Protein AF-A0A316KP51-F1 (afdb_monomer)

Secondary structure (DSSP, 8-state):
-----PPPTT--------------PPP---------S----------SS-----SEEPTTT--EEEE--GGGHHHHIIIIIS-HHHHTTSS---SSHHHHHHHHHHHHHHS-TT---TTT--TT-EEEEEEEE-TTSSEEEEEEEEEEE--TTSPSSEEEEEEEE-GGGTTSSHHHHHHHHHHHHHHHTS--SEEEEEE-TTT-HHHHHHHHHHT-EEEEE--HHHHHHHHHHHHHHHHHHHHHHT--TTTHHHHHHHHHHHHHHHHTTSSS-HHHHHHHHHHH---HHHHHHHHHHHHHHHHS-S-EEEEEEHHHHHHHHT-

Mean predicted aligned error: 10.28 Å

Sequence (323 aa):
MKRYVECDPTLQPPSHRCRDAKKVRFEPEGFSILLQFLGNVDRFAYVAYGQPMLNMRMKRSGFFLRPVVVEDADAIAEKVFLDIDVAKTLMHDVSTPEKARECADGWCSFFAIDSTDEDHCDPGLGLWAICQPDGNGEPGSLVGVRGLFHDPALPANSAEGFAAISKSHWGRGLSSESSEILLRYAFEELELSAVFTNIWPLLNPASEAVQRKVGYEYVGRTTVLDSFGAERIEGVIALELRRLSDAKEDTKQNVFKEAGIKLGQLSAEEHLTFDAIRRRVADVLPDPQDRELVFDHMSLGHQNPGWATYRLTREVWETNRRK

pLDDT: mean 82.2, std 24.41, range [22.62, 98.75]

Structure (mmCIF, N/CA/C/O backbone):
data_AF-A0A316KP51-F1
#
_entry.id   AF-A0A316KP51-F1
#
loop_
_atom_site.group_PDB
_atom_site.id
_atom_site.type_symbol
_atom_site.label_atom_id
_atom_site.label_alt_id
_atom_site.label_comp_id
_atom_site.label_asym_id
_atom_site.label_entity_id
_atom_site.label_seq_id
_atom_site.pdbx_PDB_ins_code
_atom_site.Cartn_x
_atom_site.Cartn_y
_atom_site.Cartn_z
_atom_site.occupancy
_atom_site.B_iso_or_equiv
_atom_site.auth_seq_id
_atom_site.auth_comp_id
_atom_site.auth_asym_id
_atom_site.auth_atom_id
_atom_site.pdbx_PDB_model_num
ATOM 1 N N . MET A 1 1 ? 2.761 -40.757 7.576 1.00 31.56 1 MET A N 1
ATOM 2 C CA . MET A 1 1 ? 1.301 -40.941 7.720 1.00 31.56 1 MET A CA 1
ATOM 3 C C . MET A 1 1 ? 0.654 -39.557 7.782 1.00 31.56 1 MET A C 1
ATOM 5 O O . MET A 1 1 ? 0.503 -38.991 8.852 1.00 31.56 1 MET A O 1
ATOM 9 N N . LYS A 1 2 ? 0.390 -38.958 6.618 1.00 25.36 2 LYS A N 1
ATOM 10 C CA . LYS A 1 2 ? -0.394 -37.727 6.449 1.00 25.36 2 LYS A CA 1
ATOM 11 C C . LYS A 1 2 ? -1.484 -38.101 5.448 1.00 25.36 2 LYS A C 1
ATOM 13 O O . LYS A 1 2 ? -1.146 -38.532 4.351 1.00 25.36 2 LYS A O 1
ATOM 18 N N . ARG A 1 3 ? -2.751 -38.076 5.862 1.00 22.62 3 ARG A N 1
ATOM 19 C CA . ARG A 1 3 ? -3.887 -38.313 4.964 1.00 22.62 3 ARG A CA 1
ATOM 20 C C . ARG A 1 3 ? -4.222 -36.980 4.306 1.00 22.62 3 ARG A C 1
ATOM 22 O O . ARG A 1 3 ? -4.670 -36.070 4.992 1.00 22.62 3 ARG A O 1
ATOM 29 N N . TYR A 1 4 ? -3.948 -36.876 3.012 1.00 24.38 4 TYR A N 1
ATOM 30 C CA . TYR A 1 4 ? -4.566 -35.874 2.156 1.00 24.38 4 TYR A CA 1
ATOM 31 C C . TYR A 1 4 ? -6.012 -36.316 1.917 1.00 24.38 4 TYR A C 1
ATOM 33 O O . TYR A 1 4 ? -6.259 -37.494 1.659 1.00 24.38 4 TYR A O 1
ATOM 41 N N . VAL A 1 5 ? -6.959 -35.399 2.084 1.00 27.28 5 VAL A N 1
ATOM 42 C CA . VAL A 1 5 ? -8.340 -35.600 1.644 1.00 27.28 5 VAL A CA 1
ATOM 43 C C . VAL A 1 5 ? -8.339 -35.323 0.142 1.00 27.28 5 VAL A C 1
ATOM 45 O O . VAL A 1 5 ? -8.082 -34.195 -0.270 1.00 27.28 5 VAL A O 1
ATOM 48 N N . GLU A 1 6 ? -8.529 -36.364 -0.666 1.00 25.62 6 GLU A N 1
ATOM 49 C CA . GLU A 1 6 ? -8.770 -36.238 -2.105 1.00 25.62 6 GLU A CA 1
ATOM 50 C C . GLU A 1 6 ? -10.166 -35.635 -2.316 1.00 25.62 6 GLU A C 1
ATOM 52 O O . GLU A 1 6 ? -11.159 -36.177 -1.829 1.00 25.62 6 GLU A O 1
ATOM 57 N N . CYS A 1 7 ? -10.244 -34.500 -3.016 1.00 27.67 7 CYS A N 1
ATOM 58 C CA . CYS A 1 7 ? -11.510 -33.959 -3.505 1.00 27.67 7 CYS A CA 1
ATOM 59 C C . CYS A 1 7 ? -11.954 -34.748 -4.742 1.00 27.67 7 CYS A C 1
ATOM 61 O O . CYS A 1 7 ? -11.211 -34.856 -5.717 1.00 27.67 7 CYS A O 1
ATOM 63 N N . ASP A 1 8 ? -13.174 -35.279 -4.687 1.00 31.75 8 ASP A N 1
ATOM 64 C CA . ASP A 1 8 ? -13.842 -35.981 -5.781 1.00 31.75 8 ASP A CA 1
ATOM 65 C C . ASP A 1 8 ? -14.162 -35.001 -6.934 1.00 31.75 8 ASP A C 1
ATOM 67 O O . ASP A 1 8 ? -14.924 -34.049 -6.730 1.00 31.75 8 ASP A O 1
ATOM 71 N N . PRO A 1 9 ? -13.623 -35.211 -8.151 1.00 30.97 9 PRO A N 1
ATOM 72 C CA . PRO A 1 9 ? -13.844 -34.330 -9.297 1.00 30.97 9 PRO A CA 1
ATOM 73 C C . PRO A 1 9 ? -15.247 -34.449 -9.925 1.00 30.97 9 PRO A C 1
ATOM 75 O O . PRO A 1 9 ? -15.499 -33.837 -10.962 1.00 30.97 9 PRO A O 1
ATOM 78 N N . THR A 1 10 ? -16.172 -35.214 -9.333 1.00 29.64 10 THR A N 1
ATOM 79 C CA . THR A 1 10 ? -17.555 -35.364 -9.824 1.00 29.64 10 THR A CA 1
ATOM 80 C C . THR A 1 10 ? -18.594 -34.507 -9.090 1.00 29.64 10 THR A C 1
ATOM 82 O O . THR A 1 10 ? -19.761 -34.479 -9.492 1.00 29.64 10 THR A O 1
ATOM 85 N N . LEU A 1 11 ? -18.196 -33.739 -8.070 1.00 32.50 11 LEU A N 1
ATOM 86 C CA . LEU A 1 11 ? -19.084 -32.793 -7.388 1.00 32.50 11 LEU A CA 1
ATOM 87 C C . LEU A 1 11 ? -19.191 -31.479 -8.177 1.00 32.50 11 LEU A C 1
ATOM 89 O O . LEU A 1 11 ? -18.313 -30.621 -8.127 1.00 32.50 11 LEU A O 1
ATOM 93 N N . GLN A 1 12 ? -20.298 -31.311 -8.904 1.00 30.81 12 GLN A N 1
ATOM 94 C CA . GLN A 1 12 ? -20.693 -30.007 -9.442 1.00 30.81 12 GLN A CA 1
ATOM 95 C C . GLN A 1 12 ? -20.916 -28.996 -8.300 1.00 30.81 12 GLN A C 1
ATOM 97 O O . GLN A 1 12 ? -21.456 -29.374 -7.255 1.00 30.81 12 GLN A O 1
ATOM 102 N N . PRO A 1 13 ? -20.570 -27.708 -8.490 1.00 31.19 13 PRO A N 1
ATOM 103 C CA . PRO A 1 13 ? -20.869 -26.676 -7.505 1.00 31.19 13 PRO A CA 1
ATOM 104 C C . PRO A 1 13 ? -22.391 -26.546 -7.321 1.00 31.19 13 PRO A C 1
ATOM 106 O O . PRO A 1 13 ? -23.138 -26.658 -8.301 1.00 31.19 13 PRO A O 1
ATOM 109 N N . PRO A 1 14 ? -22.887 -26.297 -6.096 1.00 29.22 14 PRO A N 1
ATOM 110 C CA . PRO A 1 14 ? -24.312 -26.124 -5.872 1.00 29.22 14 PRO A CA 1
ATOM 111 C C . PRO A 1 14 ? -24.794 -24.870 -6.605 1.00 29.22 14 PRO A C 1
ATOM 113 O O . PRO A 1 14 ? -24.418 -23.742 -6.292 1.00 29.22 14 PRO A O 1
ATOM 116 N N . SER A 1 15 ? -25.665 -25.067 -7.593 1.00 33.75 15 SER A N 1
ATOM 117 C CA . SER A 1 15 ? -26.400 -23.987 -8.237 1.00 33.75 15 SER A CA 1
ATOM 118 C C . SER A 1 15 ? -27.466 -23.457 -7.275 1.00 33.75 15 SER A C 1
ATOM 120 O O . SER A 1 15 ? -28.610 -23.920 -7.289 1.00 33.75 15 SER A O 1
ATOM 122 N N . HIS A 1 16 ? -27.133 -22.475 -6.442 1.00 29.69 16 HIS A N 1
ATOM 123 C CA . HIS A 1 16 ? -28.153 -21.729 -5.711 1.00 29.69 16 HIS A CA 1
ATOM 124 C C . HIS A 1 16 ? -28.771 -20.666 -6.622 1.00 29.69 16 HIS A C 1
ATOM 126 O O . HIS A 1 16 ? -28.386 -19.503 -6.645 1.00 29.69 16 HIS A O 1
ATOM 132 N N . ARG A 1 17 ? -29.788 -21.088 -7.384 1.00 29.33 17 ARG A N 1
ATOM 133 C CA . ARG A 1 17 ? -30.847 -20.179 -7.829 1.00 29.33 17 ARG A CA 1
ATOM 134 C C . ARG A 1 17 ? -31.633 -19.762 -6.591 1.00 29.33 17 ARG A C 1
ATOM 136 O O . ARG A 1 17 ? -32.414 -20.558 -6.076 1.00 29.33 17 ARG A O 1
ATOM 143 N N . CYS A 1 18 ? -31.476 -18.521 -6.151 1.00 25.64 18 CYS A N 1
ATOM 144 C CA . CYS A 1 18 ? -32.417 -17.917 -5.218 1.00 25.64 18 CYS A CA 1
ATOM 145 C C . CYS A 1 18 ? -33.683 -17.519 -6.003 1.00 25.64 18 CYS A C 1
ATOM 147 O O . CYS A 1 18 ? -33.790 -16.426 -6.555 1.00 25.64 18 CYS A O 1
ATOM 149 N N . ARG A 1 19 ? -34.625 -18.459 -6.145 1.00 30.28 19 ARG A N 1
ATOM 150 C CA . ARG A 1 19 ? -36.035 -18.164 -6.428 1.00 30.28 19 ARG A CA 1
ATOM 151 C C . ARG A 1 19 ? -36.795 -18.391 -5.129 1.00 30.28 19 ARG A C 1
ATOM 153 O O . ARG A 1 19 ? -36.882 -19.531 -4.697 1.00 30.28 19 ARG A O 1
ATOM 160 N N . ASP A 1 20 ? -37.252 -17.296 -4.524 1.00 28.88 20 ASP A N 1
ATOM 161 C CA . ASP A 1 20 ? -38.560 -17.126 -3.864 1.00 28.88 20 ASP A CA 1
ATOM 162 C C . ASP A 1 20 ? -38.510 -15.959 -2.864 1.00 28.88 20 ASP A C 1
ATOM 164 O O . ASP A 1 20 ? -38.652 -16.121 -1.654 1.00 28.88 20 ASP A O 1
ATOM 168 N N . ALA A 1 21 ? -38.373 -14.733 -3.380 1.00 29.81 21 ALA A N 1
ATOM 169 C CA . ALA A 1 21 ? -38.791 -13.554 -2.630 1.00 29.81 21 ALA A CA 1
ATOM 170 C C . ALA A 1 21 ? -40.328 -13.499 -2.659 1.00 29.81 21 ALA A C 1
ATOM 172 O O . ALA A 1 21 ? -40.942 -13.005 -3.611 1.00 29.81 21 ALA A O 1
ATOM 173 N N . LYS A 1 22 ? -40.975 -14.044 -1.623 1.00 25.44 22 LYS A N 1
ATOM 174 C CA . LYS A 1 22 ? -42.390 -13.764 -1.361 1.00 25.44 22 LYS A CA 1
ATOM 175 C C . LYS A 1 22 ? -42.532 -12.259 -1.134 1.00 25.44 22 LYS A C 1
ATOM 177 O O . LYS A 1 22 ? -42.077 -11.736 -0.123 1.00 25.44 22 LYS A O 1
ATOM 182 N N . LYS A 1 23 ? -43.181 -11.570 -2.076 1.00 26.83 23 LYS A N 1
ATOM 183 C CA . LYS A 1 23 ? -43.669 -10.196 -1.903 1.00 26.83 23 LYS A CA 1
ATOM 184 C C . LYS A 1 23 ? -44.556 -10.136 -0.658 1.00 26.83 23 LYS A C 1
ATOM 186 O O . LYS A 1 23 ? -45.707 -10.567 -0.706 1.00 26.83 23 LYS A O 1
ATOM 191 N N . VAL A 1 24 ? -44.041 -9.578 0.430 1.00 25.89 24 VAL A N 1
ATOM 192 C CA . VAL A 1 24 ? -44.870 -9.105 1.539 1.00 25.89 24 VAL A CA 1
ATOM 193 C C . VAL A 1 24 ? -45.409 -7.739 1.120 1.00 25.89 24 VAL A C 1
ATOM 195 O O . VAL A 1 24 ? -44.677 -6.755 1.073 1.00 25.89 24 VAL A O 1
ATOM 198 N N . ARG A 1 25 ? -46.687 -7.691 0.727 1.00 24.28 25 ARG A N 1
ATOM 199 C CA . ARG A 1 25 ? -47.442 -6.436 0.633 1.00 24.28 25 ARG A CA 1
ATOM 200 C C . ARG A 1 25 ? -47.785 -6.003 2.054 1.00 24.28 25 ARG A C 1
ATOM 202 O O . ARG A 1 25 ? -48.485 -6.733 2.747 1.00 24.28 25 ARG A O 1
ATOM 209 N N . PHE A 1 26 ? -47.314 -4.831 2.458 1.00 25.44 26 PHE A N 1
ATOM 210 C CA . PHE A 1 26 ? -47.867 -4.116 3.603 1.00 25.44 26 PHE A CA 1
ATOM 211 C C . PHE A 1 26 ? -49.049 -3.276 3.110 1.00 25.44 26 PHE A C 1
ATOM 213 O O . PHE A 1 26 ? -48.874 -2.416 2.245 1.00 25.44 26 PHE A O 1
ATOM 220 N N . GLU A 1 27 ? -50.249 -3.554 3.620 1.00 25.98 27 GLU A N 1
ATOM 221 C CA . GLU A 1 27 ? -51.394 -2.647 3.504 1.00 25.98 27 GLU A CA 1
ATOM 222 C C . GLU A 1 27 ? -51.410 -1.688 4.708 1.00 25.98 27 GLU A C 1
ATOM 224 O O . GLU A 1 27 ? -51.076 -2.114 5.818 1.00 25.98 27 GLU A O 1
ATOM 229 N N . PRO A 1 28 ? -51.754 -0.400 4.522 1.00 31.36 28 PRO A N 1
ATOM 230 C CA . PRO A 1 28 ? -51.698 0.590 5.582 1.00 31.36 28 PRO A CA 1
ATOM 231 C C . PRO A 1 28 ? -53.081 0.750 6.216 1.00 31.36 28 PRO A C 1
ATOM 233 O O . PRO A 1 28 ? -53.906 1.505 5.711 1.00 31.36 28 PRO A O 1
ATOM 236 N N . GLU A 1 29 ? -53.333 0.106 7.353 1.00 27.30 29 GLU A N 1
ATOM 237 C CA . GLU A 1 29 ? -54.474 0.479 8.191 1.00 27.30 29 GLU A CA 1
ATOM 238 C C . GLU A 1 29 ? -54.066 0.652 9.653 1.00 27.30 29 GLU A C 1
ATOM 240 O O . GLU A 1 29 ? -53.665 -0.284 10.338 1.00 27.30 29 GLU A O 1
ATOM 245 N N . GLY A 1 30 ? -54.232 1.893 10.117 1.00 31.62 30 GLY A N 1
ATOM 246 C CA . GLY A 1 30 ? -54.496 2.196 11.516 1.00 31.62 30 GLY A CA 1
ATOM 247 C C . GLY A 1 30 ? -53.285 2.530 12.372 1.00 31.62 30 GLY A C 1
ATOM 248 O O . GLY A 1 30 ? -52.921 1.731 13.214 1.00 31.62 30 GLY A O 1
ATOM 249 N N . PHE A 1 31 ? -52.752 3.749 12.251 1.00 25.91 31 PHE A N 1
ATOM 250 C CA . PHE A 1 31 ? -52.386 4.572 13.415 1.00 25.91 31 PHE A CA 1
ATOM 251 C C . PHE A 1 31 ? -52.341 6.049 12.994 1.00 25.91 31 PHE A C 1
ATOM 253 O O . PHE A 1 31 ? -51.316 6.606 12.616 1.00 25.91 31 PHE A O 1
ATOM 260 N N . SER A 1 32 ? -53.515 6.680 13.026 1.00 25.73 32 SER A N 1
ATOM 261 C CA . SER A 1 32 ? -53.638 8.125 13.205 1.00 25.73 32 SER A CA 1
ATOM 26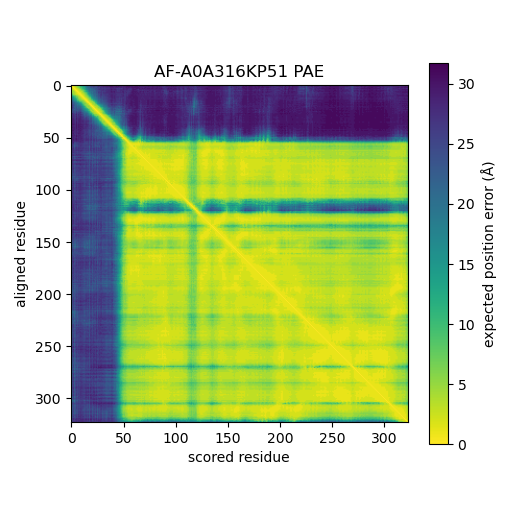2 C C . SER A 1 32 ? -53.598 8.383 14.706 1.00 25.73 32 SER A C 1
ATOM 264 O O . SER A 1 32 ? -54.391 7.776 15.422 1.00 25.73 32 SER A O 1
ATOM 266 N N . ILE A 1 33 ? -52.678 9.234 15.168 1.00 26.59 33 ILE A N 1
ATOM 267 C CA . ILE A 1 33 ? -52.927 10.298 16.154 1.00 26.59 33 ILE A CA 1
ATOM 268 C C . ILE A 1 33 ? -51.637 11.124 16.348 1.00 26.59 33 ILE A C 1
ATOM 270 O O . ILE A 1 33 ? -50.568 10.585 16.616 1.00 26.59 33 ILE A O 1
ATOM 274 N N . LEU A 1 34 ? -51.815 12.451 16.265 1.00 24.44 34 LEU A N 1
ATOM 275 C CA . LEU A 1 34 ? -50.900 13.550 16.617 1.00 24.44 34 LEU A CA 1
ATOM 276 C C . LEU A 1 34 ? -49.802 13.949 15.604 1.00 24.44 34 LEU A C 1
ATOM 278 O O . LEU A 1 34 ? -48.614 13.978 15.898 1.00 24.44 34 LEU A O 1
ATOM 282 N N . LEU A 1 35 ? -50.248 14.437 14.442 1.00 25.91 35 LEU A N 1
ATOM 283 C CA . LEU A 1 35 ? -49.548 15.476 13.678 1.00 25.91 35 LEU A CA 1
ATOM 284 C C . LEU A 1 35 ? -50.367 16.765 13.760 1.00 25.91 35 LEU A C 1
ATOM 286 O O . LEU A 1 35 ? -51.321 16.945 13.011 1.00 25.91 35 LEU A O 1
ATOM 290 N N . GLN A 1 36 ? -50.014 17.628 14.706 1.00 29.23 36 GLN A N 1
ATOM 291 C CA . GLN A 1 36 ? -50.257 19.071 14.681 1.00 29.23 36 GLN A CA 1
ATOM 292 C C . GLN A 1 36 ? -49.593 19.638 15.929 1.00 29.23 36 GLN A C 1
ATOM 294 O O . GLN A 1 36 ? -50.180 19.598 16.998 1.00 29.23 36 GLN A O 1
ATOM 299 N N . PHE A 1 37 ? -48.335 20.057 15.807 1.00 26.34 37 PHE A N 1
ATOM 300 C CA . PHE A 1 37 ? -47.787 21.293 16.368 1.00 26.34 37 PHE A CA 1
ATOM 301 C C . PHE A 1 37 ? -46.272 21.308 16.120 1.00 26.34 37 PHE A C 1
ATOM 303 O O . PHE A 1 37 ? -45.572 20.364 16.464 1.00 26.34 37 PHE A O 1
ATOM 310 N N . LEU A 1 38 ? -45.815 22.441 15.582 1.00 25.86 38 LEU A N 1
ATOM 311 C CA . 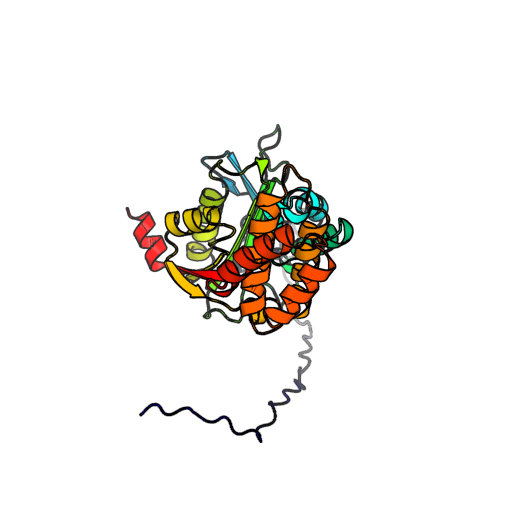LEU A 1 38 ? -44.430 22.881 15.370 1.00 25.86 38 LEU A CA 1
ATOM 312 C C . LEU A 1 38 ? -43.772 22.447 14.049 1.00 25.86 38 LEU A C 1
ATOM 314 O O . LEU A 1 38 ? -43.413 21.298 13.825 1.00 25.86 38 LEU A O 1
ATOM 318 N N . GLY A 1 39 ? -43.620 23.446 13.172 1.00 30.39 39 GLY A N 1
ATOM 319 C CA . GLY A 1 39 ? -42.679 23.429 12.061 1.00 30.39 39 GLY A CA 1
ATOM 320 C C . GLY A 1 39 ? -41.224 23.403 12.541 1.00 30.39 39 GLY A C 1
ATOM 321 O O . GLY A 1 39 ? -40.947 23.646 13.713 1.00 30.39 39 GLY A O 1
ATOM 322 N N . ASN A 1 40 ? -40.333 23.156 11.579 1.00 32.97 40 ASN A N 1
ATOM 323 C CA . ASN A 1 40 ? -38.945 22.680 11.684 1.00 32.97 40 ASN A CA 1
ATOM 324 C C . ASN A 1 40 ? -38.847 21.156 11.708 1.00 32.97 40 ASN A C 1
ATOM 326 O O . ASN A 1 40 ? -38.802 20.531 12.762 1.00 32.97 40 ASN A O 1
ATOM 330 N N . VAL A 1 41 ? -38.760 20.569 10.513 1.00 28.00 41 VAL A N 1
ATOM 331 C CA . VAL A 1 41 ? -38.244 19.208 10.356 1.00 28.00 41 VAL A CA 1
ATOM 332 C C . VAL A 1 41 ? -36.770 19.338 9.993 1.00 28.00 41 VAL A C 1
ATOM 334 O O . VAL A 1 41 ? -36.376 19.294 8.831 1.00 28.00 41 VAL A O 1
ATOM 337 N N . ASP A 1 42 ? -35.973 19.584 11.030 1.00 26.98 42 ASP A N 1
ATOM 338 C CA . ASP A 1 42 ? -34.601 19.104 11.073 1.00 26.98 42 ASP A CA 1
ATOM 339 C C . ASP A 1 42 ? -34.602 17.580 10.881 1.00 26.98 42 ASP A C 1
ATOM 341 O O . ASP A 1 42 ? -35.533 16.894 11.309 1.00 26.98 42 ASP 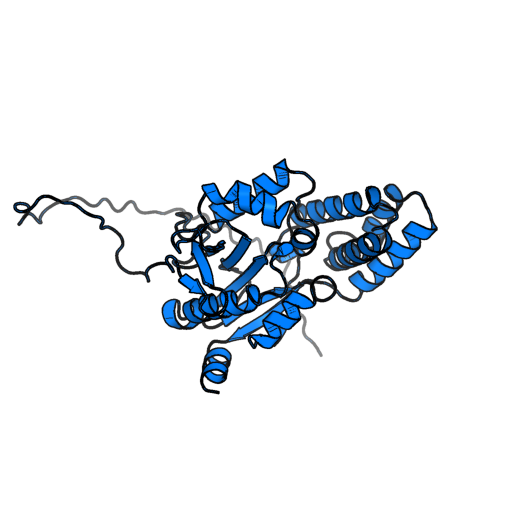A O 1
ATOM 345 N N . ARG A 1 43 ? -33.548 17.099 10.207 1.00 33.66 43 ARG A N 1
ATOM 346 C CA . ARG A 1 43 ? -33.004 15.728 10.193 1.00 33.66 43 ARG A CA 1
ATOM 347 C C . ARG A 1 43 ? -33.764 14.745 11.084 1.00 33.66 43 ARG A C 1
ATOM 349 O O . ARG A 1 43 ? -33.729 14.966 12.274 1.00 33.66 43 ARG A O 1
ATOM 356 N N . PHE A 1 44 ? -34.293 13.632 10.570 1.00 30.23 44 PHE A N 1
ATOM 357 C CA . PHE A 1 44 ? -34.216 12.317 11.238 1.00 30.23 44 PHE A CA 1
ATOM 358 C C . PHE A 1 44 ? -34.842 11.218 10.370 1.00 30.23 44 PHE A C 1
ATOM 360 O O . PHE A 1 44 ? -36.056 11.149 10.212 1.00 30.23 44 PHE A O 1
ATOM 367 N N . ALA A 1 45 ? -33.989 10.317 9.883 1.00 25.41 45 ALA A N 1
ATOM 368 C CA . ALA A 1 45 ? -34.293 8.897 9.728 1.00 25.41 45 ALA A CA 1
ATOM 369 C C . ALA A 1 45 ? -32.963 8.122 9.661 1.00 25.41 45 ALA A C 1
ATOM 371 O O . ALA A 1 45 ? -32.515 7.735 8.594 1.00 25.41 45 ALA A O 1
ATOM 372 N N . TYR A 1 46 ? -32.305 7.948 10.808 1.00 31.12 46 TYR A N 1
ATOM 373 C CA . TYR A 1 46 ? -31.286 6.912 11.007 1.00 31.12 46 TYR A CA 1
ATOM 374 C C . TYR A 1 46 ? -31.514 6.342 12.403 1.00 31.12 46 TYR A C 1
ATOM 376 O O . TYR A 1 46 ? -31.277 7.011 13.408 1.00 31.12 46 TYR A O 1
ATOM 384 N N . VAL A 1 47 ? -32.070 5.136 12.458 1.00 31.11 47 VAL A N 1
ATOM 385 C CA . VAL A 1 47 ? -32.351 4.415 13.698 1.00 31.11 47 VAL A CA 1
ATOM 386 C C . VAL A 1 47 ? -31.403 3.219 13.764 1.00 31.11 47 VAL A C 1
ATOM 388 O O . VAL A 1 47 ? -31.448 2.349 12.905 1.00 31.11 47 VAL A O 1
ATOM 391 N N . ALA A 1 48 ? -30.596 3.206 14.829 1.00 31.14 48 ALA A N 1
ATOM 392 C CA . ALA A 1 48 ? -29.987 2.036 15.468 1.00 31.14 48 ALA A CA 1
ATOM 393 C C . ALA A 1 48 ? -28.801 1.308 14.799 1.00 31.14 48 ALA A C 1
ATOM 395 O O . ALA A 1 48 ? -28.777 0.090 14.825 1.00 31.14 48 ALA A O 1
ATOM 396 N N . TYR A 1 49 ? -27.766 2.022 14.345 1.00 42.03 49 TYR A N 1
ATOM 397 C CA . TYR A 1 49 ? -26.367 1.546 14.374 1.00 42.03 49 TYR A CA 1
ATOM 398 C C . TYR A 1 49 ? -25.462 2.754 14.674 1.00 42.03 49 TYR A C 1
ATOM 400 O O . TYR A 1 49 ? -25.851 3.885 14.372 1.00 42.03 49 TYR A O 1
ATOM 408 N N . GLY A 1 50 ? -24.340 2.546 15.376 1.00 46.84 50 GLY A N 1
ATOM 409 C CA . GLY A 1 50 ? -23.477 3.609 15.910 1.00 46.84 50 GLY A CA 1
ATOM 410 C C . GLY A 1 50 ? -23.213 4.725 14.896 1.00 46.84 50 GLY A C 1
ATOM 411 O O . GLY A 1 50 ? -22.974 4.462 13.722 1.00 46.84 50 GLY A O 1
ATOM 412 N N . GLN A 1 51 ? -23.304 5.983 15.336 1.00 50.44 51 GLN A N 1
ATOM 413 C CA . GLN A 1 51 ? -23.039 7.125 14.458 1.00 50.44 51 GLN A CA 1
ATOM 414 C C . GLN A 1 51 ? -21.641 6.958 13.832 1.00 50.44 51 GLN A C 1
ATOM 416 O O . GLN A 1 51 ? -20.693 6.682 14.575 1.00 50.44 51 GLN A O 1
ATOM 421 N N . PRO A 1 52 ? -21.483 7.113 12.504 1.00 56.22 52 PRO A N 1
ATOM 422 C CA . PRO A 1 52 ? -20.166 7.064 11.882 1.00 56.22 52 PRO A CA 1
ATOM 423 C C . PRO A 1 52 ? -19.234 8.079 12.556 1.00 56.22 52 PRO A C 1
ATOM 425 O O . PRO A 1 52 ? -19.684 9.131 13.017 1.00 56.22 52 PRO A O 1
ATOM 428 N N . MET A 1 53 ? -17.933 7.775 12.635 1.00 62.31 53 MET A N 1
ATOM 429 C CA . MET A 1 53 ? -16.943 8.708 13.186 1.00 62.31 53 MET A CA 1
ATOM 430 C C . MET A 1 53 ? -16.927 10.005 12.365 1.00 62.31 53 MET A C 1
ATOM 432 O O . MET A 1 53 ? -16.267 10.085 11.327 1.00 62.31 53 MET A O 1
ATOM 436 N N . LEU A 1 54 ? -17.645 11.024 12.833 1.00 70.50 54 LEU A N 1
ATOM 437 C CA . LEU A 1 54 ? -17.685 12.342 12.211 1.00 70.50 54 LEU A CA 1
ATOM 438 C C . LEU A 1 54 ? -16.535 13.200 12.756 1.00 70.50 54 LEU A C 1
ATOM 440 O O . LEU A 1 54 ? -16.417 13.396 13.964 1.00 70.50 54 LEU A O 1
ATOM 444 N N . ASN A 1 55 ? -15.701 13.714 11.848 1.00 80.31 55 ASN A N 1
ATOM 445 C CA . ASN A 1 55 ? -14.684 14.752 12.068 1.00 80.31 55 ASN A CA 1
ATOM 446 C C . ASN A 1 55 ? -13.880 14.622 13.377 1.00 80.31 55 ASN A C 1
ATOM 448 O O . ASN A 1 55 ? -13.945 15.465 14.273 1.00 80.31 55 ASN A O 1
ATOM 452 N N . MET A 1 56 ? -13.062 13.578 13.483 1.00 89.38 56 MET A N 1
ATOM 453 C CA . MET A 1 56 ? -12.216 13.349 14.648 1.00 89.38 56 MET A CA 1
ATOM 454 C C . MET A 1 56 ? -10.885 14.081 14.549 1.00 89.38 56 MET A C 1
ATOM 456 O O . MET A 1 56 ? -10.041 13.760 13.714 1.00 89.38 56 MET A O 1
ATOM 460 N N . ARG A 1 57 ? -10.651 15.012 15.475 1.00 93.44 57 ARG A N 1
ATOM 461 C CA . ARG A 1 57 ? -9.358 15.684 15.597 1.00 93.44 57 ARG A CA 1
ATOM 462 C C . ARG A 1 57 ? -8.318 14.780 16.263 1.00 93.44 57 ARG A C 1
ATOM 464 O O . ARG A 1 57 ? -8.483 14.317 17.392 1.00 93.44 57 ARG A O 1
ATOM 471 N N . MET A 1 58 ? -7.211 14.578 15.567 1.00 94.88 58 MET A N 1
ATOM 472 C CA . MET A 1 58 ? -6.003 13.910 16.029 1.00 94.88 58 MET A CA 1
ATOM 473 C C . MET A 1 58 ? -5.301 14.795 17.068 1.00 94.88 58 MET A C 1
ATOM 475 O O . MET A 1 58 ? -4.898 15.920 16.773 1.00 94.88 58 MET A O 1
ATOM 479 N N . LYS A 1 59 ? -5.190 14.314 18.311 1.00 92.75 59 LYS A N 1
ATOM 480 C CA . LYS A 1 59 ? -4.764 15.118 19.473 1.00 92.75 59 LYS A CA 1
ATOM 481 C C . LYS A 1 59 ? -3.333 15.653 19.368 1.00 92.75 59 LYS A C 1
ATOM 483 O O . LYS A 1 59 ? -3.074 16.765 19.813 1.00 92.75 59 LYS A O 1
ATOM 488 N N . ARG A 1 60 ? -2.403 14.858 18.840 1.00 92.56 60 ARG A N 1
ATOM 489 C CA . ARG A 1 60 ? -0.970 15.177 18.757 1.00 92.56 60 ARG A CA 1
ATOM 490 C C . ARG A 1 60 ? -0.655 16.021 17.536 1.00 92.56 60 ARG A C 1
ATOM 492 O O . ARG A 1 60 ? 0.055 17.011 17.653 1.00 92.56 60 ARG A O 1
ATOM 499 N N . SER A 1 61 ? -1.148 15.615 16.371 1.00 93.75 61 SER A N 1
ATOM 500 C CA . SER A 1 61 ? -0.838 16.292 15.109 1.00 93.75 61 SER A CA 1
ATOM 501 C C . SER A 1 61 ? -1.766 17.470 14.804 1.00 93.75 61 SER A C 1
ATOM 503 O O . SER A 1 61 ? -1.390 18.357 14.043 1.00 93.75 61 SER A O 1
ATOM 505 N N . GLY A 1 62 ? -2.974 17.492 15.374 1.00 94.25 62 GLY A N 1
ATOM 506 C CA . GLY A 1 62 ? -4.011 18.477 15.065 1.00 94.25 62 GLY A CA 1
ATOM 507 C C . GLY A 1 62 ? -4.750 18.230 13.745 1.00 94.25 62 GLY A C 1
ATOM 508 O O . GLY A 1 62 ? -5.627 19.026 13.421 1.00 94.25 62 GLY A O 1
ATOM 509 N N . PHE A 1 63 ? -4.411 17.158 13.016 1.00 96.94 63 PHE A N 1
ATOM 510 C CA . PHE A 1 63 ? -5.077 16.715 11.786 1.00 96.94 63 PHE A CA 1
ATOM 511 C C . PHE A 1 63 ? -6.472 16.158 12.083 1.00 96.94 63 PHE A C 1
ATOM 513 O O . PHE A 1 63 ? -6.848 15.978 13.240 1.00 96.94 63 PHE A O 1
ATOM 520 N N . PHE A 1 64 ? -7.241 15.868 11.041 1.00 96.06 64 PHE A N 1
ATOM 521 C CA . PHE A 1 64 ? -8.589 15.328 11.150 1.00 96.06 64 PHE A CA 1
ATOM 522 C C . PHE A 1 64 ? -8.725 13.998 10.430 1.00 96.06 64 PHE A C 1
ATOM 524 O O . PHE A 1 64 ? -8.112 13.791 9.387 1.00 96.06 64 PHE A O 1
ATOM 531 N N . LEU A 1 65 ? -9.578 13.136 10.970 1.00 95.12 65 LEU A N 1
ATOM 532 C CA . LEU A 1 65 ? -10.196 12.030 10.257 1.00 95.12 65 LEU A CA 1
ATOM 533 C C . LEU A 1 65 ? -11.658 12.379 10.009 1.00 95.12 65 LEU A C 1
ATOM 535 O O . LEU A 1 65 ? -12.393 12.651 10.957 1.00 95.12 65 LEU A O 1
ATOM 539 N N . ARG A 1 66 ? -12.086 12.351 8.754 1.00 93.12 66 ARG A N 1
ATOM 540 C CA . ARG A 1 66 ? -13.499 12.474 8.381 1.00 93.12 66 ARG A CA 1
ATOM 541 C C . ARG A 1 66 ? -13.850 11.434 7.328 1.00 93.12 66 ARG A C 1
ATOM 543 O O . ARG A 1 66 ? -12.930 11.016 6.630 1.00 93.12 66 ARG A O 1
ATOM 550 N N . PRO A 1 67 ? -15.117 11.022 7.190 1.00 91.31 67 PRO A N 1
ATOM 551 C CA . PRO A 1 67 ? -15.516 10.179 6.073 1.00 91.31 67 PRO A CA 1
ATOM 552 C C . PRO A 1 67 ? -15.045 10.757 4.736 1.00 91.31 67 PRO A C 1
ATOM 554 O O . PRO A 1 67 ? -15.039 11.983 4.548 1.00 91.31 67 PRO A O 1
ATOM 557 N N . VAL A 1 68 ? -14.598 9.874 3.846 1.00 91.88 68 VAL A N 1
ATOM 558 C CA . VAL A 1 68 ? -14.340 10.234 2.451 1.00 91.88 68 VAL A CA 1
ATOM 559 C C . VAL A 1 68 ? -15.658 10.584 1.769 1.00 91.88 68 VAL A C 1
ATOM 561 O O . VAL A 1 68 ? -16.681 9.960 2.036 1.00 91.88 68 VAL A O 1
ATOM 564 N N . VAL A 1 69 ? -15.612 11.586 0.897 1.00 88.88 69 VAL A N 1
ATOM 565 C CA . VAL A 1 69 ? -16.720 11.989 0.025 1.00 88.88 69 VAL A CA 1
ATOM 566 C C . VAL A 1 69 ? -16.298 11.886 -1.440 1.00 88.88 69 VAL A C 1
ATOM 568 O O . VAL A 1 69 ? -15.107 11.809 -1.748 1.00 88.88 69 VAL A O 1
ATOM 571 N N . VAL A 1 70 ? -17.256 11.893 -2.367 1.00 89.31 70 VAL A N 1
ATOM 572 C CA . VAL A 1 70 ? -16.965 11.786 -3.809 1.00 89.31 70 VAL A CA 1
ATOM 573 C C . VAL A 1 70 ? -16.073 12.923 -4.317 1.00 89.31 70 VAL A C 1
ATOM 575 O O . VAL A 1 70 ? -15.242 12.717 -5.198 1.00 89.31 70 VAL A O 1
ATOM 578 N N . GLU A 1 71 ? -16.155 14.103 -3.702 1.00 91.94 71 GLU A N 1
ATOM 579 C CA . GLU A 1 71 ? -15.320 15.264 -4.019 1.00 91.94 71 GLU A CA 1
ATOM 580 C C . GLU A 1 71 ? -13.845 15.088 -3.616 1.00 91.94 71 GLU A C 1
ATOM 582 O O . GLU A 1 71 ? -12.987 15.834 -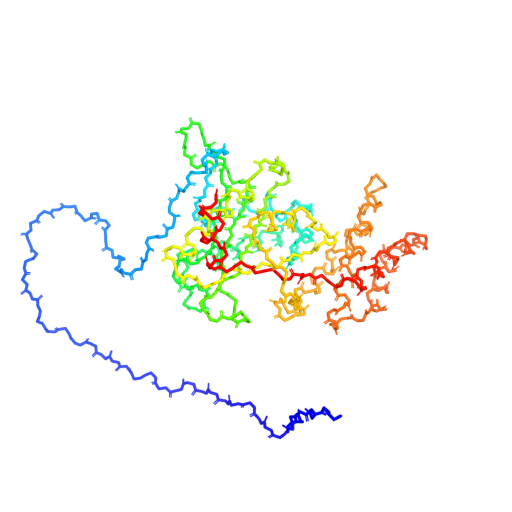4.088 1.00 91.94 71 GLU A O 1
ATOM 587 N N . ASP A 1 72 ? -13.512 14.097 -2.780 1.00 95.50 72 ASP A N 1
ATOM 588 C CA . ASP A 1 72 ? -12.120 13.808 -2.413 1.00 95.50 72 ASP A CA 1
ATOM 589 C C . ASP A 1 72 ? -11.336 13.120 -3.528 1.00 95.50 72 ASP A C 1
ATOM 591 O O . ASP A 1 72 ? -10.110 13.022 -3.439 1.00 95.50 72 ASP A O 1
ATOM 595 N N . ALA A 1 73 ? -12.008 12.622 -4.564 1.00 96.00 73 ALA A N 1
ATOM 596 C CA . ALA A 1 73 ? -11.399 11.710 -5.515 1.00 96.00 73 ALA A CA 1
ATOM 597 C C . ALA A 1 73 ? -10.235 12.352 -6.297 1.00 96.00 73 ALA A C 1
ATOM 599 O O . ALA A 1 73 ? -9.194 11.718 -6.476 1.00 96.00 73 ALA A O 1
ATOM 600 N N . ASP A 1 74 ? -10.330 13.635 -6.661 1.00 97.50 74 ASP A N 1
ATOM 601 C CA . ASP A 1 74 ? -9.210 14.364 -7.278 1.00 97.50 74 ASP A CA 1
ATOM 602 C C . ASP A 1 74 ? -8.008 14.466 -6.324 1.00 97.50 74 ASP A C 1
ATOM 604 O O . ASP A 1 74 ? -6.862 14.237 -6.717 1.00 97.50 74 ASP A O 1
ATOM 608 N N . ALA A 1 75 ? -8.259 14.752 -5.043 1.00 97.56 75 ALA A N 1
ATOM 609 C CA . ALA A 1 75 ? -7.205 14.856 -4.041 1.00 97.56 75 ALA A CA 1
ATOM 610 C C . ALA A 1 75 ? -6.579 13.490 -3.723 1.00 97.56 75 ALA A C 1
ATOM 612 O O . ALA A 1 75 ? -5.367 13.401 -3.539 1.00 97.56 75 ALA A O 1
ATOM 613 N N . ILE A 1 76 ? -7.362 12.410 -3.685 1.00 98.06 76 ILE A N 1
ATOM 614 C CA . ILE A 1 76 ? -6.845 11.044 -3.522 1.00 98.06 76 ILE A CA 1
ATOM 615 C C . ILE A 1 76 ? -5.994 10.661 -4.737 1.00 98.06 76 ILE A C 1
ATOM 617 O O . ILE A 1 76 ? -4.876 10.172 -4.566 1.00 98.06 76 ILE A O 1
ATOM 621 N N . ALA A 1 77 ? -6.467 10.938 -5.955 1.00 97.94 77 ALA A N 1
ATOM 622 C CA . ALA A 1 77 ? -5.695 10.696 -7.168 1.00 97.94 77 ALA A CA 1
ATOM 623 C C . ALA A 1 77 ? -4.345 11.428 -7.115 1.00 97.94 77 ALA A C 1
ATOM 625 O O . ALA A 1 77 ? -3.303 10.801 -7.286 1.00 97.94 77 ALA A O 1
ATOM 626 N N . GLU A 1 78 ? -4.341 12.722 -6.785 1.00 97.44 78 GLU A N 1
ATOM 627 C CA . GLU A 1 78 ? -3.127 13.542 -6.716 1.00 97.44 78 GLU A CA 1
ATOM 628 C C . GLU A 1 78 ? -2.175 13.127 -5.582 1.00 97.44 78 GLU A C 1
ATOM 630 O O . GLU A 1 78 ? -0.969 13.001 -5.789 1.00 97.44 78 GLU A O 1
ATOM 635 N N . LYS A 1 79 ? -2.696 12.946 -4.364 1.00 97.12 79 LYS A N 1
ATOM 636 C CA . LYS A 1 79 ? -1.881 12.782 -3.148 1.00 97.12 79 LYS A CA 1
ATOM 637 C C . LYS A 1 79 ? -1.495 11.338 -2.849 1.00 97.12 79 LYS A C 1
ATOM 639 O O . LYS A 1 79 ? -0.587 11.129 -2.041 1.00 97.12 79 LYS A O 1
ATOM 644 N N . VAL A 1 80 ? -2.193 10.364 -3.434 1.00 97.12 80 VAL A N 1
ATOM 645 C CA . VAL A 1 80 ? -1.981 8.933 -3.181 1.00 97.12 80 VAL A CA 1
ATOM 646 C C . VAL A 1 80 ? -1.584 8.198 -4.454 1.00 97.12 80 VAL A C 1
ATOM 648 O O . VAL A 1 80 ? -0.520 7.589 -4.483 1.00 97.12 80 VAL A O 1
ATOM 651 N N . PHE A 1 81 ? -2.411 8.233 -5.498 1.00 97.12 81 PHE A N 1
ATOM 652 C CA . PHE A 1 81 ? -2.204 7.359 -6.657 1.00 97.12 81 PHE A CA 1
ATOM 653 C C . PHE A 1 81 ? -1.167 7.878 -7.655 1.00 97.12 81 PHE A C 1
ATOM 655 O O . PHE A 1 81 ? -0.447 7.079 -8.247 1.00 97.12 81 PHE A O 1
ATOM 662 N N . LEU A 1 82 ? -1.046 9.196 -7.813 1.00 96.50 82 LEU A N 1
ATOM 663 C CA . LEU A 1 82 ? -0.047 9.823 -8.681 1.00 96.50 82 LEU A CA 1
ATOM 664 C C . LEU A 1 82 ? 1.334 9.963 -8.022 1.00 96.50 82 LEU A C 1
ATOM 666 O O . LEU A 1 82 ? 2.329 10.164 -8.719 1.00 96.50 82 LEU A O 1
ATOM 670 N N . ASP A 1 83 ? 1.424 9.829 -6.697 1.00 95.94 83 ASP A N 1
ATOM 671 C CA . ASP A 1 83 ? 2.704 9.781 -5.989 1.00 95.94 83 ASP A CA 1
ATOM 672 C C . ASP A 1 83 ? 3.235 8.342 -5.984 1.00 95.94 83 ASP A C 1
ATOM 674 O O . ASP A 1 83 ? 2.807 7.499 -5.192 1.00 95.94 83 ASP A O 1
ATOM 678 N N . ILE A 1 84 ? 4.191 8.051 -6.872 1.00 94.62 84 ILE A N 1
ATOM 679 C CA . ILE A 1 84 ? 4.693 6.685 -7.061 1.00 94.62 84 ILE A CA 1
ATOM 680 C C . ILE A 1 84 ? 5.334 6.093 -5.803 1.00 94.62 84 ILE A C 1
ATOM 682 O O . ILE A 1 84 ? 5.318 4.875 -5.621 1.00 94.62 84 ILE A O 1
ATOM 686 N N . ASP A 1 85 ? 5.863 6.926 -4.903 1.00 94.69 85 ASP A N 1
ATOM 687 C CA . ASP A 1 85 ? 6.420 6.439 -3.644 1.00 94.69 85 ASP A CA 1
ATOM 688 C C . ASP A 1 85 ? 5.341 5.899 -2.706 1.00 94.69 85 ASP A C 1
ATOM 690 O O . ASP A 1 85 ? 5.616 4.993 -1.917 1.00 94.69 85 ASP A O 1
ATOM 694 N N . VAL A 1 86 ? 4.113 6.404 -2.826 1.00 96.19 86 VAL A N 1
ATOM 695 C CA . VAL A 1 86 ? 2.938 5.875 -2.134 1.00 96.19 86 VAL A CA 1
ATOM 696 C C . VAL A 1 86 ? 2.379 4.683 -2.915 1.00 96.19 86 VAL A C 1
ATOM 698 O O . VAL A 1 86 ? 2.271 3.577 -2.372 1.00 96.19 86 VAL A O 1
ATOM 701 N N . ALA A 1 87 ? 2.088 4.878 -4.204 1.00 95.56 87 ALA A N 1
ATOM 702 C CA . ALA A 1 87 ? 1.344 3.927 -5.024 1.00 95.56 87 ALA A CA 1
ATOM 703 C C . ALA A 1 87 ? 2.055 2.582 -5.242 1.00 95.56 87 ALA A C 1
ATOM 705 O O . ALA A 1 87 ? 1.385 1.552 -5.290 1.00 95.56 87 ALA A O 1
ATOM 706 N N . LYS A 1 88 ? 3.397 2.540 -5.268 1.00 93.50 88 LYS A N 1
ATOM 707 C CA . LYS A 1 88 ? 4.170 1.282 -5.399 1.00 93.50 88 LYS A CA 1
ATOM 708 C C . LYS A 1 88 ? 3.895 0.258 -4.288 1.00 93.50 88 LYS A C 1
ATOM 710 O O . LYS A 1 88 ? 4.151 -0.939 -4.434 1.00 93.50 88 LYS A O 1
ATOM 715 N N . THR A 1 89 ? 3.386 0.726 -3.148 1.00 93.88 89 THR A N 1
ATOM 716 C CA . THR A 1 89 ? 3.026 -0.127 -2.005 1.00 93.88 89 THR A CA 1
ATOM 717 C C . THR A 1 89 ? 1.572 -0.602 -2.040 1.00 93.88 89 THR A C 1
ATOM 719 O O . THR A 1 89 ? 1.169 -1.388 -1.185 1.00 93.88 89 THR A O 1
ATOM 722 N N . LEU A 1 90 ? 0.804 -0.171 -3.042 1.00 94.88 90 LEU A N 1
ATOM 723 C CA . LEU A 1 90 ? -0.589 -0.538 -3.264 1.00 94.88 90 LEU A CA 1
ATOM 724 C C . LEU A 1 90 ? -0.705 -1.596 -4.378 1.00 94.88 90 LEU A C 1
ATOM 726 O O . LEU A 1 90 ? 0.288 -1.999 -4.990 1.00 94.88 90 LEU A O 1
ATOM 730 N N . MET A 1 91 ? -1.928 -2.074 -4.611 1.00 94.19 91 MET A N 1
ATOM 731 C CA . MET A 1 91 ? -2.273 -3.029 -5.673 1.00 94.19 91 MET A CA 1
ATOM 732 C C . MET A 1 91 ? -3.223 -2.397 -6.693 1.00 94.19 91 MET A C 1
ATOM 734 O O . MET A 1 91 ? -4.263 -2.955 -7.021 1.00 94.19 91 MET A O 1
ATOM 738 N N . HIS A 1 92 ? -2.880 -1.201 -7.169 1.00 93.06 92 HIS A N 1
ATOM 739 C CA . HIS A 1 92 ? -3.666 -0.459 -8.151 1.00 93.06 92 HIS A CA 1
ATOM 740 C C . HIS A 1 92 ? -2.838 -0.200 -9.407 1.00 93.06 92 HIS A C 1
ATOM 742 O O . HIS A 1 92 ? -1.663 0.159 -9.320 1.00 93.06 92 HIS A O 1
ATOM 748 N N . ASP A 1 93 ? -3.461 -0.354 -10.573 1.00 90.44 93 ASP A N 1
ATOM 749 C CA . ASP A 1 93 ? -2.883 0.129 -11.820 1.00 90.44 93 ASP A CA 1
ATOM 750 C C . ASP A 1 93 ? -3.081 1.643 -11.894 1.00 90.44 93 ASP A C 1
ATOM 752 O O . ASP A 1 93 ? -4.165 2.136 -12.181 1.00 90.44 93 ASP A O 1
ATOM 756 N N . VAL A 1 94 ? -2.007 2.372 -11.617 1.00 93.38 94 VAL A N 1
ATOM 757 C CA . VAL A 1 94 ? -1.950 3.839 -11.679 1.00 93.38 94 VAL A CA 1
ATOM 758 C C . VAL A 1 94 ? -1.030 4.306 -12.802 1.00 93.38 94 VAL A C 1
ATOM 760 O O . VAL A 1 94 ? -0.401 5.359 -12.726 1.00 93.38 94 VAL A O 1
ATOM 763 N N . SER A 1 95 ? -0.900 3.488 -13.850 1.00 87.56 95 SER A N 1
ATOM 764 C CA . SER A 1 95 ? 0.033 3.745 -14.949 1.00 87.56 95 SER A CA 1
ATOM 765 C C . SER A 1 95 ? -0.261 5.035 -15.717 1.00 87.56 95 SER A C 1
ATOM 767 O O . SER A 1 95 ? 0.639 5.552 -16.383 1.00 87.56 95 SER A O 1
ATOM 769 N N . THR A 1 96 ? -1.479 5.574 -15.624 1.00 90.69 96 THR A N 1
ATOM 770 C CA . THR A 1 96 ? -1.856 6.874 -16.189 1.00 90.69 96 THR A CA 1
ATOM 771 C C . THR A 1 96 ? -2.656 7.709 -15.185 1.00 90.69 96 THR A C 1
ATOM 773 O O . THR A 1 96 ? -3.259 7.141 -14.268 1.00 90.69 96 THR A O 1
ATOM 776 N N . PRO A 1 97 ? -2.704 9.046 -15.349 1.00 94.06 97 PRO A N 1
ATOM 777 C CA . PRO A 1 97 ? -3.553 9.903 -14.524 1.00 94.06 97 PRO A CA 1
ATOM 778 C C . PRO A 1 97 ? -5.031 9.523 -14.549 1.00 94.06 97 PRO A C 1
ATOM 780 O O . PRO A 1 97 ? -5.687 9.581 -13.514 1.00 94.06 97 PRO A O 1
ATOM 783 N N . GLU A 1 98 ? -5.544 9.078 -15.694 1.00 95.25 98 GLU A N 1
ATOM 784 C CA . GLU A 1 98 ? -6.928 8.626 -15.836 1.00 95.25 98 GLU A CA 1
ATOM 785 C C . GLU A 1 98 ? -7.186 7.390 -14.970 1.00 95.25 98 GLU A C 1
ATOM 787 O O . GLU A 1 98 ? -8.133 7.378 -14.192 1.00 95.25 98 GLU A O 1
ATOM 792 N N . LYS A 1 99 ? -6.290 6.396 -14.997 1.00 93.94 99 LYS A N 1
ATOM 793 C CA . LYS A 1 99 ? -6.428 5.199 -14.154 1.00 93.94 99 LYS A CA 1
ATOM 794 C C . LYS A 1 99 ? -6.255 5.498 -12.667 1.00 93.94 99 LYS A C 1
ATOM 796 O O . LYS A 1 99 ? -6.942 4.920 -11.827 1.00 93.94 99 LYS A O 1
ATOM 801 N N . ALA A 1 100 ? -5.357 6.423 -12.324 1.00 95.56 100 ALA A N 1
ATOM 802 C CA . ALA A 1 100 ? -5.215 6.913 -10.955 1.00 95.56 100 ALA A CA 1
ATOM 803 C C . ALA A 1 100 ? -6.514 7.576 -10.464 1.00 95.56 100 ALA A C 1
ATOM 805 O O . ALA A 1 100 ? -6.936 7.353 -9.327 1.00 95.56 100 ALA A O 1
ATOM 806 N N . ARG A 1 101 ? -7.175 8.343 -11.339 1.00 96.81 101 ARG A N 1
ATOM 807 C CA . ARG A 1 101 ? -8.470 8.967 -11.068 1.00 96.81 101 ARG A CA 1
ATOM 808 C C . ARG A 1 101 ? -9.594 7.938 -10.944 1.00 96.81 101 ARG A C 1
ATOM 810 O O . ARG A 1 101 ? -10.374 8.052 -10.005 1.00 96.81 101 ARG A O 1
ATOM 817 N N . GLU A 1 102 ? -9.639 6.923 -11.804 1.00 94.88 102 GLU A N 1
ATOM 818 C CA . GLU A 1 102 ? -10.593 5.805 -11.717 1.00 94.88 102 GLU A CA 1
ATOM 819 C C . GLU A 1 102 ? -10.431 5.020 -10.405 1.00 94.88 102 GLU A C 1
ATOM 821 O O . GLU A 1 102 ? -11.415 4.697 -9.740 1.00 94.88 102 GLU A O 1
ATOM 826 N N . CYS A 1 103 ? -9.190 4.760 -9.974 1.00 94.50 103 CYS A N 1
ATOM 827 C CA . CYS A 1 103 ? -8.928 4.128 -8.679 1.00 94.50 103 CYS A CA 1
ATOM 828 C C . CYS A 1 103 ? -9.439 4.985 -7.512 1.00 94.50 103 CYS A C 1
ATOM 830 O O . CYS A 1 103 ? -9.980 4.442 -6.547 1.00 94.50 103 CYS A O 1
ATOM 832 N N . ALA A 1 104 ? -9.296 6.312 -7.601 1.00 96.38 104 ALA A N 1
ATOM 833 C CA . ALA A 1 104 ? -9.814 7.237 -6.598 1.00 96.38 104 ALA A CA 1
ATOM 834 C C . ALA A 1 104 ? -11.347 7.285 -6.566 1.00 96.38 104 ALA A C 1
ATOM 836 O O . ALA A 1 104 ? -11.910 7.230 -5.476 1.00 96.38 104 ALA A O 1
ATOM 837 N N . ASP A 1 105 ? -12.018 7.300 -7.725 1.00 94.06 105 ASP A N 1
ATOM 838 C CA . ASP A 1 105 ? -13.483 7.160 -7.797 1.00 94.06 105 ASP A CA 1
ATOM 839 C C . ASP A 1 105 ? -13.940 5.860 -7.145 1.00 94.06 105 ASP A C 1
ATOM 841 O O . ASP A 1 105 ? -14.887 5.856 -6.357 1.00 94.06 105 ASP A O 1
ATOM 845 N N . GLY A 1 106 ? -13.235 4.763 -7.435 1.00 90.69 106 GLY A N 1
ATOM 846 C CA . GLY A 1 106 ? -13.480 3.473 -6.810 1.00 90.69 106 GLY A CA 1
ATOM 847 C C . GLY A 1 106 ? -13.377 3.555 -5.288 1.00 90.69 106 GLY A C 1
ATOM 848 O O . GLY A 1 106 ? -14.279 3.102 -4.595 1.00 90.69 106 GLY A O 1
ATOM 849 N N . TRP A 1 107 ? -12.329 4.179 -4.745 1.00 91.50 107 TRP A N 1
ATOM 850 C CA . TRP A 1 107 ? -12.199 4.344 -3.293 1.00 91.50 107 TRP A CA 1
ATOM 851 C C . TRP A 1 107 ? -13.310 5.198 -2.682 1.00 91.50 107 TRP A C 1
ATOM 853 O O . TRP A 1 107 ? -13.846 4.825 -1.641 1.00 91.50 107 TRP A O 1
ATOM 863 N N . CYS A 1 108 ? -13.679 6.305 -3.326 1.00 89.88 108 CYS A N 1
ATOM 864 C CA . CYS A 1 108 ? -14.759 7.164 -2.850 1.00 89.88 108 CYS A CA 1
ATOM 865 C C . CYS A 1 108 ? -16.144 6.525 -2.976 1.00 89.88 108 CYS A C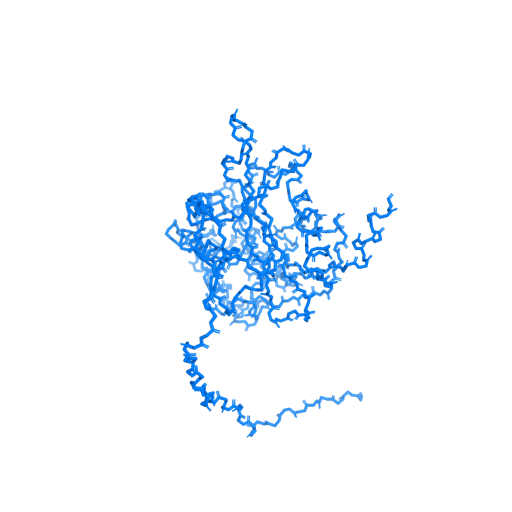 1
ATOM 867 O O . CYS A 1 108 ? -17.040 6.933 -2.253 1.00 89.88 108 CYS A O 1
ATOM 869 N N . SER A 1 109 ? -16.334 5.561 -3.880 1.00 82.44 109 SER A N 1
ATOM 870 C CA . SER A 1 109 ? -17.639 4.928 -4.113 1.00 82.44 109 SER A CA 1
ATOM 871 C C . SER A 1 109 ? -17.793 3.624 -3.328 1.00 82.44 109 SER A C 1
ATOM 873 O O . SER A 1 109 ? -18.778 3.446 -2.622 1.00 82.44 109 SER A O 1
ATOM 875 N N . PHE A 1 110 ? -16.810 2.721 -3.412 1.00 75.75 110 PHE A N 1
ATOM 876 C CA . PHE A 1 110 ? -16.873 1.397 -2.782 1.00 75.75 110 PHE A CA 1
ATOM 877 C C . PHE A 1 110 ? -16.635 1.435 -1.275 1.00 75.75 110 PHE A C 1
ATOM 879 O O . PHE A 1 110 ? -17.198 0.620 -0.555 1.00 75.75 110 PHE A O 1
ATOM 886 N N . PHE A 1 111 ? -15.802 2.362 -0.795 1.00 76.25 111 PHE A N 1
ATOM 887 C CA . PHE A 1 111 ? -15.446 2.457 0.623 1.00 76.25 111 PHE A CA 1
ATOM 888 C C . PHE A 1 111 ? -16.046 3.688 1.307 1.00 76.25 111 PHE A C 1
ATOM 890 O O . PHE A 1 111 ? -15.611 4.057 2.402 1.00 76.25 111 PHE A O 1
ATOM 897 N N . ALA A 1 112 ? -17.029 4.342 0.683 1.00 70.88 112 ALA A N 1
ATOM 898 C CA . ALA A 1 112 ? -17.818 5.360 1.363 1.00 70.88 112 ALA A CA 1
ATOM 899 C C . ALA A 1 112 ? -18.506 4.745 2.586 1.00 70.88 112 ALA A C 1
ATOM 901 O O . ALA A 1 112 ? -19.140 3.697 2.491 1.00 70.88 112 ALA A O 1
ATOM 902 N N . ILE A 1 113 ? -18.398 5.411 3.738 1.00 63.91 113 ILE A N 1
ATOM 903 C CA . ILE A 1 113 ? -19.001 4.923 4.989 1.00 63.91 113 ILE A CA 1
ATOM 904 C C . ILE A 1 113 ? -20.536 4.900 4.934 1.00 63.91 113 ILE A C 1
ATOM 906 O O . ILE A 1 113 ? -21.179 4.210 5.718 1.00 63.91 113 ILE A O 1
ATOM 910 N N . ASP A 1 114 ? -21.116 5.698 4.037 1.00 60.34 114 ASP A N 1
ATOM 911 C CA . ASP A 1 114 ? -22.542 5.786 3.741 1.00 60.34 114 ASP A CA 1
ATOM 912 C C . ASP A 1 114 ? -22.904 5.096 2.418 1.00 60.34 114 ASP A C 1
ATOM 914 O O . ASP A 1 114 ? -23.987 5.332 1.876 1.00 60.34 114 ASP A O 1
ATOM 918 N N . SER A 1 115 ? -22.017 4.234 1.899 1.00 60.78 115 SER A N 1
ATOM 919 C CA . SER A 1 115 ? -22.337 3.402 0.745 1.00 60.78 115 SER A CA 1
ATOM 920 C C . SER A 1 115 ? -23.616 2.614 1.021 1.00 60.78 115 SER A C 1
ATOM 922 O O . SER A 1 115 ? -23.780 1.981 2.063 1.00 60.78 115 SER A O 1
ATOM 924 N N . THR A 1 116 ? -24.541 2.676 0.066 1.00 52.25 116 THR A N 1
ATOM 925 C CA . THR A 1 116 ? -25.808 1.926 0.101 1.00 52.25 116 THR A CA 1
ATOM 926 C C . THR A 1 116 ? -25.672 0.542 -0.533 1.00 52.25 116 THR A C 1
ATOM 928 O O . THR A 1 116 ? -26.667 -0.160 -0.698 1.00 52.25 116 THR A O 1
ATOM 931 N N . ASP A 1 117 ? -24.449 0.158 -0.906 1.00 57.25 117 ASP A N 1
ATOM 932 C CA . ASP A 1 117 ? -24.130 -1.164 -1.427 1.00 57.25 117 ASP A CA 1
ATOM 933 C C . ASP A 1 117 ? -24.153 -2.180 -0.273 1.00 57.25 117 ASP A C 1
ATOM 935 O O . ASP A 1 117 ? -23.183 -2.336 0.474 1.00 57.25 117 ASP A O 1
ATOM 939 N N . GLU A 1 118 ? -25.308 -2.836 -0.111 1.00 51.50 118 GLU A N 1
ATOM 940 C CA . GLU A 1 118 ? -25.557 -3.862 0.912 1.00 51.50 118 GLU A CA 1
ATOM 941 C C . GLU A 1 118 ? -24.565 -5.037 0.826 1.00 51.50 118 GLU A C 1
ATOM 943 O O . GLU A 1 118 ? -24.393 -5.751 1.814 1.00 51.50 118 GLU A O 1
ATOM 948 N N . ASP A 1 119 ? -23.888 -5.220 -0.315 1.00 52.56 119 ASP A N 1
ATOM 949 C CA . ASP A 1 119 ? -22.934 -6.308 -0.523 1.00 52.56 119 ASP A CA 1
ATOM 950 C C . ASP A 1 119 ? -21.514 -5.970 -0.014 1.00 52.56 119 ASP A C 1
ATOM 952 O O . ASP A 1 119 ? -20.690 -6.879 0.103 1.00 52.56 119 ASP A O 1
ATOM 956 N N . HIS A 1 120 ? -21.197 -4.699 0.300 1.00 52.41 120 HIS A N 1
ATOM 957 C CA . HIS A 1 120 ? -19.796 -4.262 0.452 1.00 52.41 120 HIS A CA 1
ATOM 958 C C . HIS A 1 120 ? -19.419 -3.514 1.738 1.00 52.41 120 HIS A C 1
ATOM 960 O O . HIS A 1 120 ? -18.221 -3.381 2.003 1.00 52.41 120 HIS A O 1
ATOM 966 N N . CYS A 1 121 ? -20.359 -3.041 2.562 1.00 54.38 121 CYS A N 1
ATOM 967 C CA . CYS A 1 121 ? -20.005 -2.341 3.804 1.00 54.38 121 CYS A CA 1
ATOM 968 C C . CYS A 1 121 ? -20.895 -2.749 4.982 1.00 54.38 121 CYS A C 1
ATOM 970 O O . CYS A 1 121 ? -22.043 -2.321 5.091 1.00 54.38 121 CYS A O 1
ATOM 972 N N . ASP A 1 122 ? -20.323 -3.517 5.919 1.00 66.50 122 ASP A N 1
ATOM 973 C CA . ASP A 1 122 ? -20.881 -3.619 7.268 1.00 66.50 122 ASP A CA 1
ATOM 974 C C . ASP A 1 122 ? -21.050 -2.190 7.831 1.00 66.50 122 ASP A C 1
ATOM 9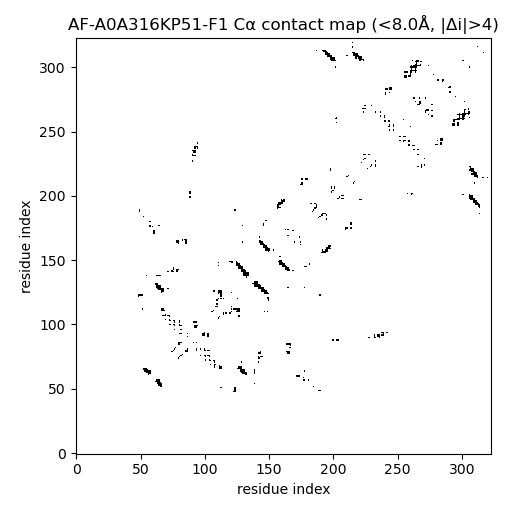76 O O . ASP A 1 122 ? -20.112 -1.385 7.731 1.00 66.50 122 ASP A O 1
ATOM 980 N N . PRO A 1 123 ? -22.209 -1.844 8.424 1.00 68.12 123 PRO A N 1
ATOM 981 C CA . PRO A 1 123 ? -22.455 -0.505 8.947 1.00 68.12 123 PRO A CA 1
ATOM 982 C C . PRO A 1 123 ? -21.317 -0.017 9.856 1.00 68.12 123 PRO A C 1
ATOM 984 O O . PRO A 1 123 ? -21.020 -0.626 10.883 1.00 68.12 123 PRO A O 1
ATOM 987 N N . GLY A 1 124 ? -20.689 1.102 9.482 1.00 78.94 124 GLY A N 1
ATOM 988 C CA . GLY A 1 124 ? -19.590 1.720 10.230 1.00 78.94 124 GLY A CA 1
ATOM 989 C C . GLY A 1 124 ? -18.180 1.379 9.735 1.00 78.94 124 GLY A C 1
ATOM 990 O O . GLY A 1 124 ? -17.227 2.028 10.162 1.00 78.94 124 GLY A O 1
ATOM 991 N N . LEU A 1 125 ? -18.015 0.432 8.809 1.00 86.94 125 LEU A N 1
ATOM 992 C CA . LEU A 1 125 ? -16.763 0.262 8.063 1.00 86.94 125 LEU A CA 1
ATOM 993 C C . LEU A 1 125 ? -16.696 1.245 6.885 1.00 86.94 125 LEU A C 1
ATOM 995 O O . LEU A 1 125 ? -17.715 1.743 6.419 1.00 86.94 125 LEU A O 1
ATOM 999 N N . GLY A 1 126 ? -15.487 1.556 6.420 1.00 89.88 126 GLY A N 1
ATOM 1000 C CA . GLY A 1 126 ? -15.288 2.464 5.296 1.00 89.88 126 GLY A CA 1
ATOM 1001 C C . GLY A 1 126 ? -13.935 3.164 5.296 1.00 89.88 126 GLY A C 1
ATOM 1002 O O . GLY A 1 126 ? -12.955 2.719 5.904 1.00 89.88 126 GLY A O 1
ATOM 1003 N N . LEU A 1 127 ? -13.888 4.284 4.581 1.00 92.19 127 LEU A N 1
ATOM 1004 C CA . LEU A 1 127 ? -12.700 5.089 4.357 1.00 92.19 127 LEU A CA 1
ATOM 1005 C C . LEU A 1 127 ? -12.828 6.473 4.991 1.00 92.19 127 LEU A C 1
ATOM 1007 O O . LEU A 1 127 ? -13.818 7.184 4.816 1.00 92.19 127 LEU A O 1
ATOM 1011 N N . TRP A 1 128 ? -11.767 6.890 5.676 1.00 94.38 128 TRP A N 1
ATOM 1012 C CA . TRP A 1 128 ? -11.628 8.223 6.240 1.00 94.38 128 TRP A CA 1
ATOM 1013 C C . TRP A 1 128 ? -10.491 8.983 5.565 1.00 94.38 128 TRP A C 1
ATOM 1015 O O . TRP A 1 128 ? -9.360 8.496 5.478 1.00 94.38 128 TRP A O 1
ATOM 1025 N N . ALA A 1 129 ? -10.773 10.212 5.146 1.00 96.31 129 ALA A N 1
ATOM 1026 C CA . ALA A 1 129 ? -9.777 11.179 4.728 1.00 96.31 129 ALA A CA 1
ATOM 1027 C C . ALA A 1 129 ? -8.989 11.676 5.944 1.00 96.31 129 ALA A C 1
ATOM 1029 O O . ALA A 1 129 ? -9.565 12.101 6.949 1.00 96.31 129 ALA A O 1
ATOM 1030 N N . ILE A 1 130 ? -7.662 11.679 5.828 1.00 97.81 130 ILE A N 1
ATOM 1031 C CA . ILE A 1 130 ? -6.761 12.371 6.747 1.00 97.81 130 ILE A CA 1
ATOM 1032 C C . ILE A 1 130 ? -6.581 13.788 6.207 1.00 97.81 130 ILE A C 1
ATOM 1034 O O . ILE A 1 130 ? -5.996 13.966 5.139 1.00 97.81 130 ILE A O 1
ATOM 1038 N N . CYS A 1 131 ? -7.061 14.790 6.939 1.00 97.62 131 CYS A N 1
ATOM 1039 C CA . CYS A 1 131 ? -7.060 16.185 6.500 1.00 97.62 131 CYS A CA 1
ATOM 1040 C C . CYS A 1 131 ? -6.190 17.060 7.406 1.00 97.62 131 CYS A C 1
ATOM 1042 O O . CYS A 1 131 ? -6.207 16.917 8.631 1.00 97.62 131 CYS A O 1
ATOM 1044 N N . GLN A 1 132 ? -5.447 17.994 6.818 1.00 96.06 132 GLN A N 1
ATOM 1045 C CA . GLN A 1 132 ? -4.809 19.072 7.573 1.00 96.06 132 GLN A CA 1
ATOM 1046 C C . GLN A 1 132 ? -5.883 20.069 8.052 1.00 96.06 132 GLN A C 1
ATOM 1048 O O . GLN A 1 132 ? -6.843 20.281 7.316 1.00 96.06 132 GLN A O 1
ATOM 1053 N N . PRO A 1 133 ? -5.758 20.700 9.237 1.00 94.69 133 PRO A N 1
ATOM 1054 C CA . PRO A 1 133 ? -6.626 21.815 9.620 1.00 94.69 133 PRO A CA 1
ATOM 1055 C C . PRO A 1 133 ? -6.583 22.962 8.599 1.00 94.69 133 PRO A C 1
ATOM 1057 O O . PRO A 1 133 ? -5.508 23.309 8.096 1.00 94.69 133 PRO A O 1
ATOM 1060 N N . ASP A 1 134 ? -7.735 23.575 8.342 1.00 93.38 134 ASP A N 1
ATOM 1061 C CA . ASP A 1 134 ? -7.848 24.850 7.639 1.00 93.38 134 ASP A CA 1
ATOM 1062 C C . ASP A 1 134 ? -7.568 26.048 8.578 1.00 93.38 134 ASP A C 1
ATOM 1064 O O . ASP A 1 134 ? -7.238 25.891 9.759 1.00 93.38 134 ASP A O 1
ATOM 1068 N N . GLY A 1 135 ? -7.693 27.272 8.054 1.00 87.81 135 GLY A N 1
ATOM 1069 C CA . GLY A 1 135 ? -7.483 28.503 8.828 1.00 87.81 135 GLY A CA 1
ATOM 1070 C C . GLY A 1 135 ? -8.505 28.749 9.947 1.00 87.81 135 GLY A C 1
ATOM 1071 O O . GLY A 1 135 ? -8.255 29.591 10.807 1.00 87.81 135 GLY A O 1
ATOM 1072 N N . ASN A 1 136 ? -9.619 28.014 9.959 1.00 89.38 136 ASN A N 1
ATOM 1073 C CA . ASN A 1 136 ? -10.682 28.104 10.959 1.00 89.38 136 ASN A CA 1
ATOM 1074 C C . ASN A 1 136 ? -10.615 26.964 11.989 1.00 89.38 136 ASN A C 1
ATOM 1076 O O . ASN A 1 136 ? -11.385 26.957 12.947 1.00 89.38 136 ASN A O 1
ATOM 1080 N N . GLY A 1 137 ? -9.676 26.027 11.830 1.00 86.19 137 GLY A N 1
ATOM 1081 C CA . GLY A 1 137 ? -9.549 24.858 12.693 1.00 86.19 137 GLY A CA 1
ATOM 1082 C C . GLY A 1 137 ? -10.503 23.717 12.338 1.00 86.19 137 GLY A C 1
ATOM 1083 O O . GLY A 1 137 ? -10.719 22.860 13.191 1.00 86.19 137 GLY A O 1
ATOM 1084 N N . GLU A 1 138 ? -11.026 23.692 11.114 1.00 89.31 138 GLU A N 1
ATOM 1085 C CA . GLU A 1 138 ? -11.869 22.635 10.545 1.00 89.31 138 GLU A CA 1
ATOM 1086 C C . GLU A 1 138 ? -11.057 21.719 9.604 1.00 89.31 138 GLU A C 1
ATOM 1088 O O . GLU A 1 138 ? -9.918 22.050 9.256 1.00 89.31 138 GLU A O 1
ATOM 1093 N N . PRO A 1 139 ? -11.582 20.551 9.179 1.00 91.88 139 PRO A N 1
ATOM 1094 C CA . PRO A 1 139 ? -10.920 19.718 8.175 1.00 91.88 139 PRO A CA 1
ATOM 1095 C C . PRO A 1 139 ? -10.704 20.480 6.855 1.00 91.88 139 PRO A C 1
ATOM 1097 O O . PRO A 1 139 ? -11.655 20.832 6.164 1.00 91.88 139 PRO A O 1
ATOM 1100 N N . GLY A 1 140 ? -9.440 20.712 6.504 1.00 94.19 140 GLY A N 1
ATOM 1101 C CA . GLY A 1 140 ? -9.004 21.346 5.263 1.00 94.19 140 GLY A CA 1
ATOM 1102 C C . GLY A 1 140 ? -8.555 20.327 4.216 1.00 94.19 140 GLY A C 1
ATOM 1103 O O . GLY A 1 140 ? -9.275 19.385 3.888 1.00 94.19 140 GLY A O 1
ATOM 1104 N N . SER A 1 141 ? -7.354 20.517 3.664 1.00 95.56 141 SER A N 1
ATOM 1105 C CA . SER A 1 141 ? -6.852 19.701 2.555 1.00 95.56 141 SER A CA 1
ATOM 1106 C C . SER A 1 141 ? -6.580 18.247 2.952 1.00 95.56 141 SER A C 1
ATOM 1108 O O . SER A 1 141 ? -5.967 17.967 3.987 1.00 95.56 141 SER A O 1
ATOM 1110 N N . LEU A 1 142 ? -6.984 17.319 2.081 1.00 97.62 142 LEU A N 1
ATOM 1111 C CA . LEU A 1 142 ? -6.669 15.898 2.198 1.00 97.62 142 LEU A CA 1
ATOM 1112 C C . LEU A 1 142 ? -5.165 15.674 2.004 1.00 97.62 142 LEU A C 1
ATOM 1114 O O . LEU A 1 142 ? -4.544 16.197 1.077 1.00 97.62 142 LEU A O 1
ATOM 1118 N N . VAL A 1 143 ? -4.580 14.866 2.884 1.00 97.69 143 VAL A N 1
ATOM 1119 C CA . VAL A 1 143 ? -3.163 14.476 2.839 1.00 97.69 143 VAL A CA 1
ATOM 1120 C C . VAL A 1 143 ? -2.961 12.962 2.807 1.00 97.69 143 VAL A C 1
ATOM 1122 O O . VAL A 1 143 ? -1.821 12.496 2.758 1.00 97.69 143 VAL A O 1
ATOM 1125 N N . GLY A 1 144 ? -4.041 12.190 2.864 1.00 97.62 144 GLY A N 1
ATOM 1126 C CA . GLY A 1 144 ? -4.034 10.736 2.851 1.00 97.62 144 GLY A CA 1
ATOM 1127 C C . GLY A 1 144 ? -5.389 10.170 3.243 1.00 97.62 144 GLY A C 1
ATOM 1128 O O . GLY A 1 144 ? -6.338 10.913 3.479 1.00 97.62 144 GLY A O 1
ATOM 1129 N N . VAL A 1 145 ? -5.453 8.853 3.365 1.00 97.12 145 VAL A N 1
ATOM 1130 C CA . VAL A 1 145 ? -6.634 8.115 3.796 1.00 97.12 145 VAL A CA 1
ATOM 1131 C C . VAL A 1 145 ? -6.266 6.985 4.757 1.00 97.12 145 VAL A C 1
ATOM 1133 O O . VAL A 1 145 ? -5.124 6.507 4.796 1.00 97.12 145 VAL A O 1
ATOM 1136 N N . ARG A 1 146 ? -7.255 6.547 5.532 1.00 95.44 146 ARG A N 1
ATOM 1137 C CA . ARG A 1 146 ? -7.197 5.392 6.427 1.00 95.44 146 ARG A CA 1
ATOM 1138 C C . ARG A 1 146 ? -8.545 4.688 6.385 1.00 95.44 146 ARG A C 1
ATOM 1140 O O . ARG A 1 146 ? -9.554 5.364 6.538 1.00 95.44 146 ARG A O 1
ATOM 1147 N N . GLY A 1 147 ? -8.570 3.371 6.229 1.00 92.81 147 GLY A N 1
ATOM 1148 C CA . GLY A 1 147 ? -9.828 2.628 6.164 1.00 92.81 147 GLY A CA 1
ATOM 1149 C C . GLY A 1 147 ? -9.844 1.356 6.993 1.00 92.81 147 GLY A C 1
ATOM 1150 O O . GLY A 1 147 ? -8.792 0.860 7.413 1.00 92.81 147 GLY A O 1
ATOM 1151 N N . LEU A 1 148 ? -11.063 0.868 7.206 1.00 92.31 148 LEU A N 1
ATOM 1152 C CA . LEU A 1 148 ? -11.403 -0.461 7.702 1.00 92.31 148 LEU A CA 1
ATOM 1153 C C . LEU A 1 148 ? -12.433 -1.051 6.741 1.00 92.31 148 LEU A C 1
ATOM 1155 O O . LEU A 1 148 ? -13.405 -0.370 6.432 1.00 92.31 148 LEU A O 1
ATOM 1159 N N . PHE A 1 149 ? -12.243 -2.281 6.285 1.00 88.50 149 PHE A N 1
ATOM 1160 C CA . PHE A 1 149 ? -13.171 -2.935 5.366 1.00 88.50 149 PHE A CA 1
ATOM 1161 C C . PHE A 1 149 ? -13.371 -4.403 5.724 1.00 88.50 149 PHE A C 1
ATOM 1163 O O . PHE A 1 149 ? -12.521 -5.030 6.362 1.00 88.50 149 PHE A O 1
ATOM 1170 N N . HIS A 1 150 ? -14.525 -4.930 5.329 1.00 86.50 150 HIS A N 1
ATOM 1171 C CA . HIS A 1 150 ? -14.812 -6.348 5.433 1.00 86.50 150 HIS A CA 1
ATOM 1172 C C . HIS A 1 150 ? -14.005 -7.099 4.369 1.00 86.50 150 HIS A C 1
ATOM 1174 O O . HIS A 1 150 ? -14.049 -6.744 3.193 1.00 86.50 150 HIS A O 1
ATOM 1180 N N . ASP A 1 151 ? -13.286 -8.140 4.778 1.00 85.50 151 ASP A N 1
ATOM 1181 C CA . ASP A 1 151 ? -12.688 -9.109 3.862 1.00 85.50 151 ASP A CA 1
ATOM 1182 C C . ASP A 1 151 ? -13.322 -10.477 4.160 1.00 85.50 151 ASP A C 1
ATOM 1184 O O . ASP A 1 151 ? -13.101 -11.016 5.251 1.00 85.50 151 ASP A O 1
ATOM 1188 N N . PRO A 1 152 ? -14.098 -11.053 3.221 1.00 82.69 152 PRO A N 1
ATOM 1189 C CA . PRO A 1 152 ? -14.741 -12.353 3.404 1.00 82.69 152 PRO A CA 1
ATOM 1190 C C . PRO A 1 152 ? -13.767 -13.507 3.689 1.00 82.69 152 PRO A C 1
ATOM 1192 O O . PRO A 1 152 ? -14.189 -14.558 4.174 1.00 82.69 152 PRO A O 1
ATOM 1195 N N . ALA A 1 153 ? -12.477 -13.347 3.375 1.00 84.75 153 ALA A N 1
ATOM 1196 C CA . ALA A 1 153 ? -11.441 -14.330 3.677 1.00 84.75 153 ALA A CA 1
ATOM 1197 C C . ALA A 1 153 ? -10.968 -14.281 5.143 1.00 84.75 153 ALA A C 1
ATOM 1199 O O . ALA A 1 153 ? -10.283 -15.203 5.603 1.00 84.75 153 ALA A O 1
ATOM 1200 N N . LEU A 1 154 ? -11.317 -13.231 5.892 1.00 88.62 154 LEU A N 1
ATOM 1201 C CA . LEU A 1 154 ? -10.965 -13.090 7.300 1.00 88.62 154 LEU A CA 1
ATOM 1202 C C . LEU A 1 154 ? -11.995 -13.764 8.223 1.00 88.62 154 LEU A C 1
ATOM 1204 O O . LEU A 1 154 ? -13.142 -14.000 7.843 1.00 88.62 154 LEU A O 1
ATOM 1208 N N . PRO A 1 155 ? -11.613 -14.090 9.475 1.00 91.25 155 PRO A N 1
ATOM 1209 C CA . PRO A 1 155 ? -12.562 -14.589 10.462 1.00 91.25 155 PRO A CA 1
ATOM 1210 C C . PRO A 1 155 ? -13.754 -13.644 10.650 1.00 91.25 155 PRO A C 1
ATOM 1212 O O . PRO A 1 155 ? -13.601 -12.423 10.620 1.00 91.25 155 PRO A O 1
ATOM 1215 N N . ALA A 1 156 ? -14.930 -14.205 10.934 1.00 88.44 156 ALA A N 1
ATOM 1216 C CA . ALA A 1 156 ? -16.111 -13.412 11.263 1.00 88.44 156 ALA A CA 1
ATOM 1217 C C . ALA A 1 156 ? -15.830 -12.418 12.406 1.00 88.44 156 ALA A C 1
ATOM 1219 O O . ALA A 1 156 ? -15.042 -12.706 13.313 1.00 88.44 156 ALA A O 1
ATOM 1220 N N . ASN A 1 157 ? -16.516 -11.273 12.381 1.00 90.75 157 ASN A N 1
ATOM 1221 C CA . ASN A 1 157 ? -16.317 -10.178 13.334 1.00 90.75 157 ASN A CA 1
ATOM 1222 C C . ASN A 1 157 ? -14.868 -9.636 13.339 1.00 90.75 157 ASN A C 1
ATOM 1224 O O . ASN A 1 157 ? -14.266 -9.403 14.393 1.00 90.75 157 ASN A O 1
ATOM 1228 N N . SER A 1 158 ? -14.282 -9.473 12.153 1.00 94.56 158 SER A N 1
ATOM 1229 C CA . SER A 1 158 ? -12.994 -8.810 11.962 1.00 94.56 158 SER A CA 1
ATOM 1230 C C . SER A 1 158 ? -13.013 -7.930 10.715 1.00 94.56 158 SER A C 1
ATOM 1232 O O . SER A 1 158 ? -13.918 -8.037 9.893 1.00 94.56 158 SER A O 1
ATOM 1234 N N . ALA A 1 159 ? -12.031 -7.039 10.601 1.00 94.50 159 ALA A N 1
ATOM 1235 C CA . ALA A 1 159 ? -11.876 -6.156 9.450 1.00 94.50 159 ALA A CA 1
ATOM 1236 C C . ALA A 1 159 ? -10.407 -6.075 9.030 1.00 94.50 159 ALA A C 1
ATOM 1238 O O . ALA A 1 159 ? -9.505 -6.255 9.853 1.00 94.50 159 ALA A O 1
ATOM 1239 N N . GLU A 1 160 ? -10.157 -5.744 7.770 1.00 94.19 160 GLU A N 1
ATOM 1240 C CA . GLU A 1 160 ? -8.838 -5.343 7.300 1.00 94.19 160 GLU A CA 1
ATOM 1241 C C . GLU A 1 160 ? -8.685 -3.822 7.391 1.00 94.19 160 GLU A C 1
ATOM 1243 O O . GLU A 1 160 ? -9.558 -3.053 7.000 1.00 94.19 160 GLU A O 1
ATOM 1248 N N . GLY A 1 161 ? -7.555 -3.377 7.933 1.00 94.50 161 GLY A N 1
ATOM 1249 C CA . GLY A 1 161 ? -7.175 -1.983 8.043 1.00 94.50 161 GLY A CA 1
ATOM 1250 C C . GLY A 1 161 ? -6.086 -1.604 7.048 1.00 94.50 161 GLY A C 1
ATOM 1251 O O . GLY A 1 161 ? -5.062 -2.285 6.925 1.00 94.50 161 GLY A O 1
ATOM 1252 N N . PHE A 1 162 ? -6.247 -0.436 6.428 1.00 93.00 162 PHE A N 1
ATOM 1253 C CA . PHE A 1 162 ? -5.259 0.121 5.505 1.00 93.00 162 PHE A CA 1
ATOM 1254 C C . PHE A 1 162 ? -5.000 1.608 5.736 1.00 93.00 162 PHE A C 1
ATOM 1256 O O . PHE A 1 162 ? -5.805 2.317 6.341 1.00 93.00 162 PHE A O 1
ATOM 1263 N N . ALA A 1 163 ? -3.859 2.085 5.235 1.00 95.25 163 ALA A N 1
ATOM 1264 C CA . ALA A 1 163 ? -3.505 3.499 5.203 1.00 95.25 163 ALA A CA 1
ATOM 1265 C C . ALA A 1 163 ? -2.718 3.835 3.939 1.00 95.25 163 ALA A C 1
ATOM 1267 O O . ALA A 1 163 ? -1.805 3.097 3.570 1.00 95.25 163 ALA A O 1
ATOM 1268 N N . ALA A 1 164 ? -2.992 4.999 3.360 1.00 97.00 164 ALA A N 1
ATOM 1269 C CA . ALA A 1 164 ? -2.169 5.587 2.314 1.00 97.00 164 ALA A CA 1
ATOM 1270 C C . ALA A 1 164 ? -2.023 7.085 2.588 1.00 97.00 164 ALA A C 1
ATOM 1272 O O . ALA A 1 164 ? -3.003 7.821 2.602 1.00 97.00 164 ALA A O 1
ATOM 1273 N N . ILE A 1 165 ? -0.805 7.542 2.873 1.00 97.62 165 ILE A N 1
ATOM 1274 C CA . ILE A 1 165 ? -0.527 8.930 3.264 1.00 97.62 165 ILE A CA 1
ATOM 1275 C C . ILE A 1 165 ? 0.444 9.512 2.251 1.00 97.62 165 ILE A C 1
ATOM 1277 O O . ILE A 1 165 ? 1.419 8.847 1.909 1.00 97.62 165 ILE A O 1
ATOM 1281 N N . SER A 1 166 ? 0.205 10.745 1.813 1.00 97.44 166 SER A N 1
ATOM 1282 C CA . SER A 1 166 ? 1.109 11.462 0.913 1.00 97.44 166 SER A CA 1
ATOM 1283 C C . SER A 1 166 ? 2.534 11.515 1.462 1.00 97.44 166 SER A C 1
ATOM 1285 O O . SER A 1 166 ? 2.756 11.728 2.663 1.00 97.44 166 SER A O 1
ATOM 1287 N N . LYS A 1 167 ? 3.520 11.370 0.571 1.00 96.81 167 LYS A N 1
ATOM 1288 C CA . LYS A 1 167 ? 4.939 11.308 0.943 1.00 96.81 167 LYS A CA 1
ATOM 1289 C C . LYS A 1 167 ? 5.400 12.522 1.751 1.00 96.81 167 LYS A C 1
ATOM 1291 O O . LYS A 1 167 ? 6.157 12.384 2.710 1.00 96.81 167 LYS A O 1
ATOM 1296 N N . SER A 1 168 ? 4.905 13.716 1.419 1.00 96.69 168 SER A N 1
ATOM 1297 C CA . SER A 1 168 ? 5.246 14.976 2.102 1.00 96.69 168 SER A CA 1
ATOM 1298 C C . SER A 1 168 ? 4.827 15.027 3.582 1.00 96.69 168 SER A C 1
ATOM 1300 O O . SER A 1 168 ? 5.300 15.890 4.333 1.00 96.69 168 SER A O 1
ATOM 1302 N N . HIS A 1 169 ? 3.985 14.087 4.022 1.00 96.62 169 HIS A N 1
ATOM 1303 C CA . HIS A 1 169 ? 3.480 13.973 5.389 1.00 96.62 169 HIS A CA 1
ATOM 1304 C C . HIS A 1 169 ? 4.005 12.744 6.147 1.00 96.62 169 HIS A C 1
ATOM 1306 O O . HIS A 1 169 ? 3.626 12.516 7.302 1.00 96.62 169 HIS A O 1
ATOM 1312 N N . TRP A 1 170 ? 4.911 11.965 5.550 1.00 96.19 170 TRP A N 1
ATOM 1313 C CA . TRP A 1 170 ? 5.582 10.865 6.241 1.00 96.19 170 TRP A CA 1
ATOM 1314 C C . TRP A 1 170 ? 6.464 11.361 7.394 1.00 96.19 170 TRP A C 1
ATOM 1316 O O . TRP A 1 170 ? 6.874 12.519 7.451 1.00 96.19 170 TRP A O 1
ATOM 1326 N N . GLY A 1 171 ? 6.720 10.487 8.371 1.00 93.94 171 GLY A N 1
ATOM 1327 C CA . GLY A 1 171 ? 7.534 10.814 9.551 1.00 93.94 171 GLY A CA 1
ATOM 1328 C C . GLY A 1 171 ? 6.851 11.712 10.593 1.00 93.94 171 GLY A C 1
ATOM 1329 O O . GLY A 1 171 ? 7.406 11.918 11.666 1.00 93.94 171 GLY A O 1
ATOM 1330 N N . ARG A 1 172 ? 5.624 12.192 10.340 1.00 94.69 172 ARG A N 1
ATOM 1331 C CA . ARG A 1 172 ? 4.870 13.075 11.256 1.00 94.69 172 ARG A CA 1
ATOM 1332 C C . ARG A 1 172 ? 3.970 12.340 12.258 1.00 94.69 172 ARG A C 1
ATOM 1334 O O . ARG A 1 172 ? 3.166 12.959 12.942 1.00 94.69 172 ARG A O 1
ATOM 1341 N N . GLY A 1 173 ? 4.050 11.009 12.318 1.00 93.88 173 GLY A N 1
ATOM 1342 C CA . GLY A 1 173 ? 3.239 10.184 13.225 1.00 93.88 173 GLY A CA 1
ATOM 1343 C C . GLY A 1 173 ? 1.770 9.991 12.819 1.00 93.88 173 GLY A C 1
ATOM 1344 O O . GLY A 1 173 ? 1.039 9.321 13.547 1.00 93.88 173 GLY A O 1
ATOM 1345 N N . LEU A 1 174 ? 1.347 10.506 11.656 1.00 95.44 174 LEU A N 1
ATOM 1346 C CA . LEU A 1 174 ? -0.053 10.464 11.208 1.00 95.44 174 LEU A CA 1
ATOM 1347 C C . LEU A 1 174 ? -0.611 9.040 11.095 1.00 95.44 174 LEU A C 1
ATOM 1349 O O . LEU A 1 174 ? -1.725 8.787 11.544 1.00 95.44 174 LEU A O 1
ATOM 1353 N N . SER A 1 175 ? 0.162 8.090 10.552 1.00 94.94 175 SER A N 1
ATOM 1354 C CA . SER A 1 175 ? -0.282 6.691 10.441 1.00 94.94 175 SER A CA 1
ATOM 1355 C C . SER A 1 175 ? -0.540 6.062 11.815 1.00 94.94 175 SER A C 1
ATOM 1357 O O . SER A 1 175 ? -1.594 5.474 12.035 1.00 94.94 175 SER A O 1
ATOM 1359 N N . SER A 1 176 ? 0.371 6.236 12.780 1.00 94.06 176 SER A N 1
ATOM 1360 C CA . SER A 1 176 ? 0.198 5.694 14.135 1.00 94.06 176 SER A CA 1
ATOM 1361 C C . SER A 1 176 ? -0.985 6.325 14.865 1.00 94.06 176 SER A C 1
ATOM 1363 O O . SER A 1 176 ? -1.757 5.623 15.506 1.00 94.06 176 SER A O 1
ATOM 1365 N N . GLU A 1 177 ? -1.138 7.645 14.773 1.00 95.06 177 GLU A N 1
ATOM 1366 C CA . GLU A 1 177 ? -2.222 8.344 15.456 1.00 95.06 177 GLU A CA 1
ATOM 1367 C C . GLU A 1 177 ? -3.597 8.055 14.837 1.00 95.06 177 GLU A C 1
ATOM 1369 O O . GLU A 1 177 ? -4.553 7.825 15.574 1.00 95.06 177 GLU A O 1
ATOM 1374 N N . SER A 1 178 ? -3.699 7.994 13.507 1.00 95.19 178 SER A N 1
ATOM 1375 C CA . SER A 1 178 ? -4.947 7.589 12.845 1.00 95.19 178 SER A CA 1
ATOM 1376 C C . SER A 1 178 ? -5.286 6.122 13.125 1.00 95.19 178 SER A C 1
ATOM 1378 O O . SER A 1 178 ? -6.451 5.814 13.366 1.00 95.19 178 SER A O 1
ATOM 1380 N N . SER A 1 179 ? -4.282 5.233 13.194 1.00 94.31 179 SER A N 1
ATOM 1381 C CA . SER A 1 179 ? -4.473 3.833 13.618 1.00 94.31 179 SER A CA 1
ATOM 1382 C C . SER A 1 179 ? -5.102 3.752 15.002 1.00 94.31 179 SER A C 1
ATOM 1384 O O . SER A 1 179 ? -6.056 3.017 15.195 1.00 94.31 179 SER A O 1
ATOM 1386 N N . GLU A 1 180 ? -4.585 4.514 15.965 1.00 93.25 180 GLU A N 1
ATOM 1387 C CA . GLU A 1 180 ? -5.067 4.498 17.348 1.00 93.25 180 GLU A CA 1
ATOM 1388 C C . GLU A 1 180 ? -6.541 4.919 17.453 1.00 93.25 180 GLU A C 1
ATOM 1390 O O . GLU A 1 180 ? -7.302 4.351 18.236 1.00 93.25 180 GLU A O 1
ATOM 1395 N N . ILE A 1 181 ? -6.955 5.904 16.650 1.00 93.62 181 ILE A N 1
ATOM 1396 C CA . ILE A 1 181 ? -8.347 6.360 16.591 1.00 93.62 181 ILE A CA 1
ATOM 1397 C C . ILE A 1 181 ? -9.248 5.287 15.975 1.00 93.62 181 ILE A C 1
ATOM 1399 O O . ILE A 1 181 ? -10.247 4.928 16.595 1.00 93.62 181 ILE A O 1
ATOM 1403 N N . LEU A 1 182 ? -8.885 4.753 14.803 1.00 92.94 182 LEU A N 1
ATOM 1404 C CA . LEU A 1 182 ? -9.702 3.742 14.125 1.00 92.94 182 LEU A CA 1
ATOM 1405 C C . LEU A 1 182 ? -9.766 2.430 14.908 1.00 92.94 182 LEU A C 1
ATOM 1407 O O . LEU A 1 182 ? -10.814 1.806 14.941 1.00 92.94 182 LEU A O 1
ATOM 1411 N N . LEU A 1 183 ? -8.684 2.019 15.571 1.00 95.06 183 LEU A N 1
ATOM 1412 C CA . LEU A 1 183 ? -8.677 0.808 16.395 1.00 95.06 183 LEU A CA 1
ATOM 1413 C C . LEU A 1 183 ? -9.534 0.952 17.642 1.00 95.06 183 LEU A C 1
ATOM 1415 O O . LEU A 1 183 ? -10.221 0.009 18.023 1.00 95.06 183 LEU A O 1
ATOM 1419 N N . ARG A 1 184 ? -9.533 2.138 18.261 1.00 93.75 184 ARG A N 1
ATOM 1420 C CA . ARG A 1 184 ? -10.468 2.430 19.345 1.00 93.75 184 ARG A CA 1
ATOM 1421 C C . ARG A 1 184 ? -11.903 2.233 18.867 1.00 93.75 184 ARG A C 1
ATOM 1423 O O . ARG A 1 184 ? -12.64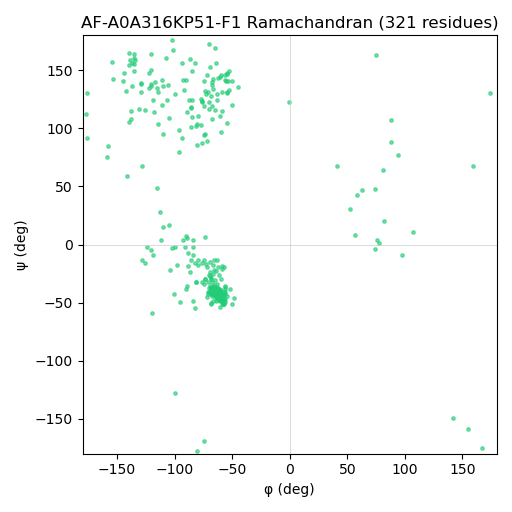1 1.502 19.504 1.00 93.75 184 ARG A O 1
ATOM 1430 N N . TYR A 1 185 ? -12.259 2.836 17.739 1.00 92.69 185 TYR A N 1
ATOM 1431 C CA . TYR A 1 185 ? -13.590 2.699 17.155 1.00 92.69 185 TYR A CA 1
ATOM 1432 C C . TYR A 1 185 ? -13.937 1.245 16.803 1.00 92.69 185 TYR A C 1
ATOM 1434 O O . TYR A 1 185 ? -14.968 0.739 17.232 1.00 92.69 185 TYR A O 1
ATOM 1442 N N . ALA A 1 186 ? -13.035 0.540 16.118 1.00 93.56 186 ALA A N 1
ATOM 1443 C CA . ALA A 1 186 ? -13.195 -0.864 15.754 1.00 93.56 186 ALA A CA 1
ATOM 1444 C C . ALA A 1 186 ? -13.483 -1.769 16.963 1.00 93.56 186 ALA A C 1
ATOM 1446 O O . ALA A 1 186 ? -14.353 -2.630 16.898 1.00 93.56 186 ALA A O 1
ATOM 1447 N N . PHE A 1 187 ? -12.757 -1.591 18.067 1.00 95.44 187 PHE A N 1
ATOM 1448 C CA . PHE A 1 187 ? -12.883 -2.470 19.229 1.00 95.44 187 PHE A CA 1
ATOM 1449 C C . PHE A 1 187 ? -13.942 -2.022 20.239 1.00 95.44 187 PHE A C 1
ATOM 1451 O O . PHE A 1 187 ? -14.567 -2.876 20.864 1.00 95.44 187 PHE A O 1
ATOM 1458 N N . GLU A 1 188 ? -14.115 -0.715 20.444 1.00 92.50 188 GLU A N 1
ATOM 1459 C CA . GLU A 1 188 ? -15.021 -0.170 21.464 1.00 92.50 188 GLU A CA 1
ATOM 1460 C C . GLU A 1 188 ? -16.437 0.056 20.922 1.00 92.50 188 GLU A C 1
ATOM 1462 O O . GLU A 1 188 ? -17.388 -0.233 21.637 1.00 92.50 188 GLU A O 1
ATOM 1467 N N . GLU A 1 189 ? -16.582 0.519 19.676 1.00 89.94 189 GLU A N 1
ATOM 1468 C CA . GLU A 1 189 ? -17.890 0.872 19.098 1.00 89.94 189 GLU A CA 1
ATOM 1469 C C . GLU A 1 189 ? -18.433 -0.223 18.172 1.00 89.94 189 GLU A C 1
ATOM 1471 O O . GLU A 1 189 ? -19.613 -0.554 18.237 1.00 89.94 189 GLU A O 1
ATOM 1476 N N . LEU A 1 190 ? -17.579 -0.805 17.320 1.00 89.75 190 LEU A N 1
ATOM 1477 C CA . LEU A 1 190 ? -17.972 -1.896 16.413 1.00 89.75 190 LEU A CA 1
ATOM 1478 C C . LEU A 1 190 ? -17.825 -3.289 17.037 1.00 89.75 190 LEU A C 1
ATOM 1480 O O . LEU A 1 190 ? -18.216 -4.279 16.430 1.00 89.75 190 LEU A O 1
ATOM 1484 N N . GLU A 1 191 ? -17.233 -3.371 18.230 1.00 92.94 191 GLU A N 1
ATOM 1485 C CA . GLU A 1 191 ? -17.003 -4.618 18.967 1.00 92.94 191 GLU A CA 1
ATOM 1486 C C . GLU A 1 191 ? -16.287 -5.723 18.161 1.00 92.94 191 GLU A C 1
ATOM 1488 O O . GLU A 1 191 ? -16.457 -6.920 18.433 1.00 92.94 191 GLU A O 1
ATOM 1493 N N . LEU A 1 192 ? -15.430 -5.334 17.208 1.00 94.62 192 LEU A N 1
ATOM 1494 C CA . LEU A 1 192 ? -14.655 -6.282 16.413 1.00 94.62 192 LEU A CA 1
ATOM 1495 C C . LEU A 1 192 ? -13.759 -7.142 17.313 1.00 94.62 192 LEU A C 1
ATOM 1497 O O . LEU A 1 192 ? -13.223 -6.701 18.332 1.00 94.62 192 LEU A O 1
ATOM 1501 N N . SER A 1 193 ? -13.557 -8.396 16.922 1.00 96.50 193 SER A N 1
ATOM 1502 C CA . SER A 1 193 ? -12.674 -9.323 17.641 1.00 96.50 193 SER A CA 1
ATOM 1503 C C . SER A 1 193 ? -11.206 -9.117 17.265 1.00 96.50 193 SER A C 1
ATOM 1505 O O . SER A 1 193 ? -10.304 -9.294 18.094 1.00 96.50 193 SER A O 1
ATOM 1507 N N . ALA A 1 194 ? -10.955 -8.727 16.013 1.00 97.62 194 ALA A N 1
ATOM 1508 C CA . ALA A 1 194 ? -9.622 -8.477 15.488 1.00 97.62 194 ALA A CA 1
ATOM 1509 C C . ALA A 1 194 ? -9.639 -7.483 14.320 1.00 97.62 194 ALA A C 1
ATOM 1511 O O . ALA A 1 194 ? -10.634 -7.352 13.612 1.00 97.62 194 ALA A O 1
ATOM 1512 N N . VAL A 1 195 ? -8.496 -6.838 14.098 1.00 97.94 195 VAL A N 1
ATOM 1513 C CA . VAL A 1 195 ? -8.199 -6.083 12.879 1.00 97.94 195 VAL A CA 1
ATOM 1514 C C . VAL A 1 195 ? -6.939 -6.663 12.246 1.00 97.94 195 VAL A C 1
ATOM 1516 O O . VAL A 1 195 ? -5.954 -6.935 12.940 1.00 97.94 195 VAL A O 1
ATOM 1519 N N . PHE A 1 196 ? -6.977 -6.872 10.936 1.00 97.50 196 PHE A N 1
ATOM 1520 C CA . PHE A 1 196 ? -5.872 -7.384 10.134 1.00 97.50 196 PHE A CA 1
ATOM 1521 C C . PHE A 1 196 ? -5.277 -6.282 9.263 1.00 97.50 196 PHE A C 1
ATOM 1523 O O . PHE A 1 196 ? -5.892 -5.247 9.045 1.00 97.50 196 PHE A O 1
ATOM 1530 N N . THR A 1 197 ? -4.057 -6.467 8.782 1.00 96.38 197 THR A N 1
ATOM 1531 C CA . THR A 1 197 ? -3.441 -5.570 7.800 1.00 96.38 197 THR A CA 1
ATOM 1532 C C . THR A 1 197 ? -2.410 -6.339 6.993 1.00 96.38 197 THR A C 1
ATOM 1534 O O . THR A 1 197 ? -1.689 -7.178 7.545 1.00 96.38 197 THR A O 1
ATOM 1537 N N . ASN A 1 198 ? -2.327 -6.044 5.701 1.00 95.31 198 ASN A N 1
ATOM 1538 C CA . ASN A 1 198 ? -1.359 -6.650 4.803 1.00 95.31 198 ASN A CA 1
ATOM 1539 C C . ASN A 1 198 ? -0.293 -5.629 4.382 1.00 95.31 198 ASN A C 1
ATOM 1541 O O . ASN A 1 198 ? -0.579 -4.463 4.103 1.00 95.31 198 ASN A O 1
ATOM 1545 N N . ILE A 1 199 ? 0.970 -6.053 4.381 1.00 95.06 199 ILE A N 1
ATOM 1546 C CA . ILE A 1 199 ? 2.124 -5.175 4.153 1.00 95.06 199 ILE A CA 1
ATOM 1547 C C . ILE A 1 199 ? 3.091 -5.849 3.186 1.00 95.06 199 ILE A C 1
ATOM 1549 O O . ILE A 1 199 ? 3.231 -7.066 3.179 1.00 95.06 199 ILE A O 1
ATOM 1553 N N . TRP A 1 200 ? 3.815 -5.059 2.396 1.00 95.25 200 TRP A N 1
ATOM 1554 C CA . TRP A 1 200 ? 4.975 -5.505 1.621 1.00 95.25 200 TRP A CA 1
ATOM 1555 C C . TRP A 1 200 ? 6.262 -5.251 2.424 1.00 95.25 200 TRP A C 1
ATOM 1557 O O . TRP A 1 200 ? 6.803 -4.159 2.295 1.00 95.25 200 TRP A O 1
ATOM 1567 N N . PRO A 1 201 ? 6.808 -6.168 3.248 1.00 93.38 201 PRO A N 1
ATOM 1568 C CA . PRO A 1 201 ? 7.854 -5.794 4.213 1.00 93.38 201 PRO A CA 1
ATOM 1569 C C . PRO A 1 201 ? 9.145 -5.293 3.552 1.00 93.38 201 PRO A C 1
ATOM 1571 O O . PRO A 1 201 ? 9.748 -4.329 4.015 1.00 93.38 201 PRO A O 1
ATOM 1574 N N . LEU A 1 202 ? 9.527 -5.883 2.412 1.00 94.88 202 LEU A N 1
ATOM 1575 C CA . LEU A 1 202 ? 10.706 -5.453 1.649 1.00 94.88 202 LEU A CA 1
ATOM 1576 C C . LEU A 1 202 ? 10.539 -4.092 0.957 1.00 94.88 202 LEU A C 1
ATOM 1578 O O . LEU A 1 202 ? 11.534 -3.415 0.709 1.00 94.88 202 LEU A O 1
ATOM 1582 N N . LEU A 1 203 ? 9.304 -3.693 0.641 1.00 95.69 203 LEU A N 1
ATOM 1583 C CA . LEU A 1 203 ? 9.003 -2.449 -0.082 1.00 95.69 203 LEU A CA 1
ATOM 1584 C C . LEU A 1 203 ? 8.469 -1.344 0.836 1.00 95.69 203 LEU A C 1
ATOM 1586 O O . LEU A 1 203 ? 8.547 -0.167 0.499 1.00 95.69 203 LEU A O 1
ATOM 1590 N N . ASN A 1 204 ? 7.926 -1.714 1.993 1.00 95.69 204 ASN A N 1
ATOM 1591 C CA . ASN A 1 204 ? 7.291 -0.822 2.950 1.00 95.69 204 ASN A CA 1
ATOM 1592 C C . ASN A 1 204 ? 7.617 -1.207 4.412 1.00 95.69 204 ASN A C 1
ATOM 1594 O O . ASN A 1 204 ? 6.708 -1.446 5.217 1.00 95.69 204 ASN A O 1
ATOM 1598 N N . PRO A 1 205 ? 8.911 -1.232 4.794 1.00 94.75 205 PRO A N 1
ATOM 1599 C CA . PRO A 1 205 ? 9.316 -1.529 6.170 1.00 94.75 205 PRO A CA 1
ATOM 1600 C C . PRO A 1 205 ? 8.816 -0.471 7.169 1.00 94.75 205 PRO A C 1
ATOM 1602 O O . PRO A 1 205 ? 8.655 -0.751 8.355 1.00 94.75 205 PRO A O 1
ATOM 1605 N N . ALA A 1 206 ? 8.531 0.752 6.703 1.00 94.12 206 ALA A N 1
ATOM 1606 C CA . ALA A 1 206 ? 7.977 1.815 7.536 1.00 94.12 206 ALA A CA 1
ATOM 1607 C C . ALA A 1 206 ? 6.553 1.491 8.019 1.00 94.12 206 ALA A C 1
ATOM 1609 O O . ALA A 1 206 ? 6.252 1.695 9.197 1.00 94.12 206 ALA A O 1
ATOM 1610 N N . SER A 1 207 ? 5.692 0.960 7.141 1.00 94.38 207 SER A N 1
ATOM 1611 C CA . SER A 1 207 ? 4.357 0.502 7.540 1.00 94.38 207 SER A CA 1
ATOM 1612 C C . SER A 1 207 ? 4.452 -0.659 8.530 1.00 94.38 207 SER A C 1
ATOM 1614 O O . SER A 1 207 ? 3.819 -0.607 9.582 1.00 94.38 207 SER A O 1
ATOM 1616 N N . GLU A 1 208 ? 5.329 -1.640 8.281 1.00 95.06 208 GLU A N 1
ATOM 1617 C CA . GLU A 1 208 ? 5.554 -2.745 9.225 1.00 95.06 208 GLU A CA 1
ATOM 1618 C C . GLU A 1 208 ? 5.966 -2.238 10.615 1.00 95.06 208 GLU A C 1
ATOM 1620 O O . GLU A 1 208 ? 5.389 -2.647 11.626 1.00 95.06 208 GLU A O 1
ATOM 1625 N N . ALA A 1 209 ? 6.921 -1.307 10.682 1.00 94.88 209 ALA A N 1
ATOM 1626 C CA . ALA A 1 209 ? 7.365 -0.725 11.944 1.00 94.88 209 ALA A CA 1
ATOM 1627 C C . ALA A 1 209 ? 6.220 -0.022 12.695 1.00 94.88 209 ALA A C 1
ATOM 1629 O O . ALA A 1 209 ? 6.116 -0.142 13.919 1.00 94.88 209 ALA A O 1
ATOM 1630 N N . VAL A 1 210 ? 5.338 0.686 11.977 1.00 93.31 210 VAL A N 1
ATOM 1631 C CA . VAL A 1 210 ? 4.150 1.317 12.569 1.00 93.31 210 VAL A CA 1
ATOM 1632 C C . VAL A 1 210 ? 3.189 0.268 13.122 1.00 93.31 210 VAL A C 1
ATOM 1634 O O . VAL A 1 210 ? 2.774 0.400 14.272 1.00 93.31 210 VAL A O 1
ATOM 1637 N N . GLN A 1 211 ? 2.863 -0.775 12.356 1.00 93.56 211 GLN A N 1
ATOM 1638 C CA . GLN A 1 211 ? 1.910 -1.796 12.799 1.00 93.56 211 GLN A CA 1
ATOM 1639 C C . GLN A 1 211 ? 2.437 -2.552 14.024 1.00 93.56 211 GLN A C 1
ATOM 1641 O O . GLN A 1 211 ? 1.724 -2.692 15.020 1.00 93.56 211 GLN A O 1
ATOM 1646 N N . ARG A 1 212 ? 3.723 -2.924 14.032 1.00 93.88 212 ARG A N 1
ATOM 1647 C CA . ARG A 1 212 ? 4.366 -3.537 15.207 1.00 93.88 212 ARG A CA 1
ATOM 1648 C C . ARG A 1 212 ? 4.334 -2.622 16.430 1.00 93.88 212 ARG A C 1
ATOM 1650 O O . ARG A 1 212 ? 4.044 -3.086 17.527 1.00 93.88 212 ARG A O 1
ATOM 1657 N N . LYS A 1 213 ? 4.577 -1.318 16.254 1.00 91.38 213 LYS A N 1
ATOM 1658 C CA . LYS A 1 213 ? 4.495 -0.331 17.345 1.00 91.38 213 LYS A CA 1
ATOM 1659 C C . LYS A 1 213 ? 3.084 -0.216 17.930 1.00 91.38 213 LYS A C 1
ATOM 1661 O O . LYS A 1 213 ? 2.946 0.033 19.122 1.00 91.38 213 LYS A O 1
ATOM 1666 N N . VAL A 1 214 ? 2.055 -0.371 17.100 1.00 90.44 214 VAL A N 1
ATOM 1667 C CA . VAL A 1 214 ? 0.644 -0.356 17.521 1.00 90.44 214 VAL A CA 1
ATOM 1668 C C . VAL A 1 214 ? 0.238 -1.670 18.214 1.00 90.44 214 VAL A C 1
ATOM 1670 O O . VAL A 1 214 ? -0.755 -1.701 18.936 1.00 90.44 214 VAL A O 1
ATOM 1673 N N . GLY A 1 215 ? 1.041 -2.729 18.073 1.00 94.25 215 GLY A N 1
ATOM 1674 C CA . GLY A 1 215 ? 0.844 -4.018 18.740 1.00 94.25 215 GLY A CA 1
ATOM 1675 C C . GLY A 1 215 ? 0.352 -5.132 17.820 1.00 94.25 215 GLY A C 1
ATOM 1676 O O . GLY A 1 215 ? -0.044 -6.179 18.317 1.00 94.25 215 GLY A O 1
ATOM 1677 N N . TYR A 1 216 ? 0.361 -4.924 16.501 1.00 96.94 216 TYR A N 1
ATOM 1678 C CA . TYR A 1 216 ? 0.058 -5.989 15.552 1.00 96.94 216 TYR A CA 1
ATOM 1679 C C . TYR A 1 216 ? 1.141 -7.072 15.568 1.00 96.94 216 TYR A C 1
ATOM 1681 O O . TYR A 1 216 ? 2.343 -6.785 15.576 1.00 96.94 216 TYR A O 1
ATOM 1689 N N . GLU A 1 217 ? 0.702 -8.321 15.476 1.00 97.19 217 GLU A N 1
ATOM 1690 C CA . GLU A 1 217 ? 1.552 -9.505 15.432 1.00 97.19 217 GLU A CA 1
ATOM 1691 C C . GLU A 1 217 ? 1.494 -10.151 14.048 1.00 97.19 217 GLU A C 1
ATOM 1693 O O . GLU A 1 217 ? 0.437 -10.205 13.426 1.00 97.19 217 GLU A O 1
ATOM 1698 N N . TYR A 1 218 ? 2.629 -10.652 13.558 1.00 96.88 218 TYR A N 1
ATOM 1699 C CA . TYR A 1 218 ? 2.677 -11.384 12.291 1.00 96.88 218 TYR A CA 1
ATOM 1700 C C . TYR A 1 218 ? 1.946 -12.722 12.435 1.00 96.88 218 TYR A C 1
ATOM 1702 O O . TYR A 1 218 ? 2.259 -13.496 13.340 1.00 96.88 218 TYR A O 1
ATOM 1710 N N . VAL A 1 219 ? 1.002 -13.002 11.536 1.00 96.56 219 VAL A N 1
ATOM 1711 C CA . VAL A 1 219 ? 0.182 -14.228 11.573 1.00 96.56 219 VAL A CA 1
ATOM 1712 C C . VAL A 1 219 ? 0.310 -15.091 10.323 1.00 96.56 219 VAL A C 1
ATOM 1714 O O . VAL A 1 219 ? -0.229 -16.194 10.289 1.00 96.56 219 VAL A O 1
ATOM 1717 N N . GLY A 1 220 ? 1.045 -14.628 9.316 1.00 94.31 220 GLY A N 1
ATOM 1718 C CA . GLY A 1 220 ? 1.252 -15.364 8.079 1.00 94.31 220 GLY A CA 1
ATOM 1719 C C . GLY A 1 220 ? 1.245 -14.439 6.877 1.00 94.31 220 GLY A C 1
ATOM 1720 O O . GLY A 1 220 ? 1.632 -13.278 6.965 1.00 94.31 220 GLY A O 1
ATOM 1721 N N . ARG A 1 221 ? 0.804 -14.973 5.746 1.00 91.44 221 ARG A N 1
ATOM 1722 C CA . ARG A 1 221 ? 0.718 -14.261 4.478 1.00 91.44 221 ARG A CA 1
ATOM 1723 C C . ARG A 1 221 ? -0.607 -14.598 3.811 1.00 91.44 221 ARG A C 1
ATOM 1725 O O . ARG A 1 221 ? -0.955 -15.777 3.733 1.00 91.44 221 ARG A O 1
ATOM 1732 N N . THR A 1 222 ? -1.260 -13.577 3.278 1.00 90.25 222 THR A N 1
ATOM 1733 C CA . THR A 1 222 ? -2.374 -13.702 2.339 1.00 90.25 222 THR A CA 1
ATOM 1734 C C . THR A 1 222 ? -1.818 -13.663 0.919 1.00 90.25 222 THR A C 1
ATOM 1736 O O . THR A 1 222 ? -0.857 -12.941 0.646 1.00 90.25 222 THR A O 1
ATOM 1739 N N . THR A 1 223 ? -2.369 -14.464 0.009 1.00 89.69 223 THR A N 1
ATOM 1740 C CA . THR A 1 223 ? -1.940 -14.415 -1.393 1.00 89.69 223 THR A CA 1
ATOM 1741 C C . THR A 1 223 ? -2.510 -13.160 -2.048 1.00 89.69 223 THR A C 1
ATOM 1743 O O . THR A 1 223 ? -3.646 -12.753 -1.805 1.00 89.69 223 THR A O 1
ATOM 1746 N N . VAL A 1 224 ? -1.712 -12.515 -2.888 1.00 91.19 224 VAL A N 1
ATOM 1747 C CA . VAL A 1 224 ? -2.155 -11.319 -3.613 1.00 91.19 224 VAL A CA 1
ATOM 1748 C C . VAL A 1 224 ? -3.167 -11.722 -4.685 1.00 91.19 224 VAL A C 1
ATOM 1750 O O . VAL A 1 224 ? -4.090 -10.963 -4.975 1.00 91.19 224 VAL A O 1
ATOM 1753 N N . LEU A 1 225 ? -3.006 -12.921 -5.256 1.00 91.31 225 LEU A N 1
ATOM 1754 C CA . LEU A 1 225 ? -3.908 -13.451 -6.273 1.00 91.31 225 LEU A CA 1
ATOM 1755 C C . LEU A 1 225 ? -5.322 -13.663 -5.731 1.00 91.31 225 LEU A C 1
ATOM 1757 O O . LEU A 1 225 ? -6.266 -13.247 -6.399 1.00 91.31 225 LEU A O 1
ATOM 1761 N N . ASP A 1 226 ? -5.472 -14.231 -4.532 1.00 87.62 226 ASP A N 1
ATOM 1762 C CA . ASP A 1 226 ? -6.798 -14.453 -3.946 1.00 87.62 226 ASP A CA 1
ATOM 1763 C C . ASP A 1 226 ? -7.459 -13.125 -3.545 1.00 87.62 226 ASP A C 1
ATOM 1765 O O . ASP A 1 226 ? -8.663 -12.967 -3.725 1.00 87.62 226 ASP A O 1
ATOM 1769 N N . SER A 1 227 ? -6.682 -12.141 -3.068 1.00 87.94 227 SER A N 1
ATOM 1770 C CA . SER A 1 227 ? -7.221 -10.830 -2.667 1.00 87.94 227 SER A CA 1
ATOM 1771 C C . SER A 1 227 ? -7.617 -9.927 -3.839 1.00 87.94 227 SER A C 1
ATOM 1773 O O . SER A 1 227 ? -8.534 -9.119 -3.712 1.00 87.94 227 SER A O 1
ATOM 1775 N N . PHE A 1 228 ? -6.901 -9.989 -4.965 1.00 89.06 228 PHE A N 1
ATOM 1776 C CA . PHE A 1 228 ? -7.008 -8.971 -6.020 1.00 89.06 228 PHE A CA 1
ATOM 1777 C C . PHE A 1 228 ? -7.327 -9.516 -7.411 1.00 89.06 228 PHE A C 1
ATOM 1779 O O . PHE A 1 228 ? -7.728 -8.746 -8.285 1.00 89.06 228 PHE A O 1
ATOM 1786 N N . GLY A 1 229 ? -7.163 -10.819 -7.630 1.00 91.94 229 GLY A N 1
ATOM 1787 C CA . GLY A 1 229 ? -7.366 -11.455 -8.922 1.00 91.94 229 GLY A CA 1
ATOM 1788 C C . GLY A 1 229 ? -6.242 -11.196 -9.934 1.00 91.94 229 GLY A C 1
ATOM 1789 O O . GLY A 1 229 ? -5.424 -10.279 -9.821 1.00 91.94 229 GLY A O 1
ATOM 1790 N N . ALA A 1 230 ? -6.223 -12.039 -10.966 1.00 93.50 230 ALA A N 1
ATOM 1791 C CA . ALA A 1 230 ? -5.211 -12.040 -12.021 1.00 93.50 230 ALA A CA 1
ATOM 1792 C C . ALA A 1 230 ? -5.131 -10.711 -12.793 1.00 93.50 230 ALA A C 1
ATOM 1794 O O . ALA A 1 230 ? -4.042 -10.204 -13.045 1.00 93.50 230 ALA A O 1
ATOM 1795 N N . GLU A 1 231 ? -6.280 -10.122 -13.136 1.00 93.19 231 GLU A N 1
ATOM 1796 C CA . GLU A 1 231 ? -6.343 -8.879 -13.915 1.00 93.19 231 GLU A CA 1
ATOM 1797 C C . GLU A 1 231 ? -5.639 -7.718 -13.200 1.00 93.19 231 GLU A C 1
ATOM 1799 O O . GLU A 1 231 ? -4.841 -6.993 -13.798 1.00 93.19 231 GLU A O 1
ATOM 1804 N N . ARG A 1 232 ? -5.871 -7.576 -11.890 1.00 92.38 232 ARG A N 1
ATOM 1805 C CA . ARG A 1 232 ? -5.238 -6.529 -11.085 1.00 92.38 232 ARG A CA 1
ATOM 1806 C C . ARG A 1 232 ? -3.737 -6.761 -10.935 1.00 92.38 232 ARG A C 1
ATOM 1808 O O . ARG A 1 232 ? -2.972 -5.800 -10.989 1.00 92.38 232 ARG A O 1
ATOM 1815 N N . ILE A 1 233 ? -3.303 -8.016 -10.796 1.00 94.62 233 ILE A N 1
ATOM 1816 C CA . ILE A 1 233 ? -1.874 -8.364 -10.797 1.00 94.62 233 ILE A CA 1
ATOM 1817 C C . ILE A 1 233 ? -1.219 -7.967 -12.122 1.00 94.62 233 ILE A C 1
ATOM 1819 O O . ILE A 1 233 ? -0.166 -7.333 -12.103 1.00 94.62 233 ILE A O 1
ATOM 1823 N N . GLU A 1 234 ? -1.839 -8.282 -13.260 1.00 94.75 234 GLU A N 1
ATOM 1824 C CA . GLU A 1 234 ? -1.318 -7.915 -14.582 1.00 94.75 234 GLU A CA 1
ATOM 1825 C C . GLU A 1 234 ? -1.190 -6.392 -14.752 1.00 94.75 234 GLU A C 1
ATOM 1827 O O . GLU A 1 234 ? -0.163 -5.908 -15.237 1.00 94.75 234 GLU A O 1
ATOM 1832 N N . GLY A 1 235 ? -2.170 -5.618 -14.273 1.00 94.19 235 GLY A N 1
ATOM 1833 C CA . GLY A 1 235 ? -2.096 -4.153 -14.261 1.00 94.19 235 GLY A CA 1
ATOM 1834 C C . GLY A 1 235 ? -0.912 -3.612 -13.447 1.00 94.19 235 GLY A C 1
ATOM 1835 O O . GLY A 1 235 ? -0.189 -2.724 -13.903 1.00 94.19 235 GLY A O 1
ATOM 1836 N N . VAL A 1 236 ? -0.646 -4.190 -12.270 1.00 95.88 236 VAL A N 1
ATOM 1837 C CA . VAL A 1 236 ? 0.516 -3.809 -11.447 1.00 95.88 236 VAL A CA 1
ATOM 1838 C C . VAL A 1 236 ? 1.832 -4.229 -12.107 1.00 95.88 236 VAL A C 1
ATOM 1840 O O . VAL A 1 236 ? 2.787 -3.457 -12.099 1.00 95.88 236 VAL A O 1
ATOM 1843 N N . ILE A 1 237 ? 1.897 -5.401 -12.745 1.00 96.31 237 ILE A N 1
ATOM 1844 C CA . ILE A 1 237 ? 3.081 -5.812 -13.518 1.00 96.31 237 ILE A CA 1
ATOM 1845 C C . ILE A 1 237 ? 3.357 -4.811 -14.644 1.00 96.31 237 ILE A C 1
ATOM 1847 O O . ILE A 1 237 ? 4.502 -4.397 -14.825 1.00 96.31 237 ILE A O 1
ATOM 1851 N N . ALA A 1 238 ? 2.327 -4.386 -15.378 1.00 95.81 238 ALA A N 1
ATOM 1852 C CA . ALA A 1 238 ? 2.470 -3.393 -16.438 1.00 95.81 238 ALA A CA 1
ATOM 1853 C C . ALA A 1 238 ? 2.992 -2.043 -15.912 1.00 95.81 238 ALA A C 1
ATOM 1855 O O . ALA A 1 238 ? 3.861 -1.436 -16.545 1.00 95.81 238 ALA A O 1
ATOM 1856 N N . LEU A 1 239 ? 2.517 -1.595 -14.742 1.00 96.38 239 LEU A N 1
ATOM 1857 C CA . LEU A 1 239 ? 3.040 -0.406 -14.062 1.00 96.38 239 LEU A CA 1
ATOM 1858 C C . LEU A 1 239 ? 4.535 -0.551 -13.745 1.00 96.38 239 LEU A C 1
ATOM 1860 O O . LEU A 1 239 ? 5.319 0.332 -14.090 1.00 96.38 239 LEU A O 1
ATOM 1864 N N . GLU A 1 240 ? 4.948 -1.658 -13.126 1.00 97.94 240 GLU A N 1
ATOM 1865 C CA . GLU A 1 240 ? 6.350 -1.870 -12.747 1.00 97.94 240 GLU A CA 1
ATOM 1866 C C . GLU A 1 240 ? 7.277 -1.971 -13.970 1.00 97.94 240 GLU A C 1
ATOM 1868 O O . GLU A 1 240 ? 8.359 -1.386 -13.972 1.00 97.94 240 GLU A O 1
ATOM 1873 N N . LEU A 1 241 ? 6.841 -2.626 -15.053 1.00 97.81 241 LEU A N 1
ATOM 1874 C CA . LEU A 1 241 ? 7.591 -2.669 -16.315 1.00 97.81 241 LEU A CA 1
ATOM 1875 C C . LEU A 1 241 ? 7.773 -1.273 -16.926 1.00 97.81 241 LEU A C 1
ATOM 1877 O O . LEU A 1 241 ? 8.861 -0.946 -17.401 1.00 97.81 241 LEU A O 1
ATOM 1881 N N . ARG A 1 242 ? 6.740 -0.421 -16.872 1.00 96.12 242 ARG A N 1
ATOM 1882 C CA . ARG A 1 242 ? 6.851 0.981 -17.301 1.00 96.12 242 ARG A CA 1
ATOM 1883 C C . ARG A 1 242 ? 7.842 1.750 -16.430 1.00 96.12 242 ARG A C 1
ATOM 1885 O O . ARG A 1 242 ? 8.695 2.443 -16.971 1.00 96.12 242 ARG A O 1
ATOM 1892 N N . ARG A 1 243 ? 7.779 1.598 -15.101 1.00 97.12 243 ARG A N 1
ATOM 1893 C CA . ARG A 1 243 ? 8.734 2.247 -14.184 1.00 97.12 243 ARG A CA 1
ATOM 1894 C C . ARG A 1 243 ? 10.176 1.884 -14.528 1.00 97.12 243 ARG A C 1
ATOM 1896 O O . ARG A 1 243 ? 11.022 2.769 -14.516 1.00 97.12 243 ARG A O 1
ATOM 1903 N N . LEU A 1 244 ? 10.448 0.616 -14.845 1.00 98.12 244 LEU A N 1
ATOM 1904 C CA . LEU A 1 244 ? 11.771 0.172 -15.288 1.00 98.12 244 LEU A CA 1
ATOM 1905 C C . LEU A 1 244 ? 12.197 0.853 -16.597 1.00 98.12 244 LEU A C 1
ATOM 1907 O O . LEU A 1 244 ? 13.306 1.375 -16.663 1.00 98.12 244 LEU A O 1
ATOM 1911 N N . SER A 1 245 ? 11.317 0.877 -17.603 1.00 97.50 245 SER A N 1
ATOM 1912 C CA . SER A 1 245 ? 11.575 1.504 -18.910 1.00 97.50 245 SER A CA 1
ATOM 1913 C C . SER A 1 245 ? 11.854 3.007 -18.806 1.00 97.50 245 SER A C 1
ATOM 1915 O O . SER A 1 245 ? 12.731 3.529 -19.490 1.00 97.50 245 SER A O 1
ATOM 1917 N N . ASP A 1 246 ? 11.110 3.705 -17.948 1.00 96.50 246 ASP A N 1
ATOM 1918 C CA . ASP A 1 246 ? 11.145 5.168 -17.831 1.00 96.50 246 ASP A CA 1
ATOM 1919 C C . ASP A 1 246 ? 12.148 5.656 -16.766 1.00 96.50 246 ASP A C 1
ATOM 1921 O O . ASP A 1 246 ? 12.235 6.856 -16.477 1.00 96.50 246 ASP A O 1
ATOM 1925 N N . ALA A 1 247 ? 12.896 4.736 -16.147 1.00 97.19 247 ALA A N 1
ATOM 1926 C CA . ALA A 1 247 ? 13.812 5.040 -15.058 1.00 97.19 247 ALA A CA 1
ATOM 1927 C C . ALA A 1 247 ? 14.940 5.980 -15.517 1.00 97.19 247 ALA A C 1
ATOM 1929 O O . ALA A 1 247 ? 15.691 5.692 -16.448 1.00 97.19 247 ALA A O 1
ATOM 1930 N N . LYS A 1 248 ? 15.090 7.112 -14.823 1.00 96.31 248 LYS A N 1
ATOM 1931 C CA . LYS A 1 248 ? 16.148 8.097 -15.094 1.00 96.31 248 LYS A CA 1
ATOM 1932 C C . LYS A 1 248 ? 17.434 7.703 -14.384 1.00 96.31 248 LYS A C 1
ATOM 1934 O O . LYS A 1 248 ? 17.372 7.155 -13.292 1.00 96.31 248 LYS A O 1
ATOM 1939 N N . GLU A 1 249 ? 18.589 8.053 -14.944 1.00 95.50 249 GLU A N 1
ATOM 1940 C CA . GLU A 1 249 ? 19.906 7.640 -14.428 1.00 95.50 249 GLU A CA 1
ATOM 1941 C C . GLU A 1 249 ? 20.115 7.935 -12.927 1.00 95.50 249 GLU A C 1
ATOM 1943 O O . GLU A 1 249 ? 20.647 7.109 -12.192 1.00 95.50 249 GLU A O 1
ATOM 1948 N N . ASP A 1 250 ? 19.617 9.073 -12.442 1.00 96.12 250 ASP A N 1
ATOM 1949 C CA . ASP A 1 250 ? 19.716 9.507 -11.042 1.00 96.12 250 ASP A CA 1
ATOM 1950 C C . ASP A 1 250 ? 18.823 8.717 -10.064 1.00 96.12 250 ASP A C 1
ATOM 1952 O O . ASP A 1 250 ? 19.068 8.706 -8.858 1.00 96.12 250 ASP A O 1
ATOM 1956 N N . THR A 1 251 ? 17.794 8.040 -10.572 1.00 96.00 251 THR A N 1
ATOM 1957 C CA . THR A 1 251 ? 16.811 7.268 -9.788 1.00 96.00 251 THR A CA 1
ATOM 1958 C C . THR A 1 251 ? 16.800 5.778 -10.133 1.00 96.00 251 THR A C 1
ATOM 1960 O O . THR A 1 251 ? 16.205 4.978 -9.407 1.00 96.00 251 THR A O 1
ATOM 1963 N N . LYS A 1 252 ? 17.510 5.395 -11.196 1.00 96.56 252 LYS A N 1
ATOM 1964 C CA . LYS A 1 252 ? 17.527 4.076 -11.830 1.00 96.56 252 LYS A CA 1
ATOM 1965 C C . LYS A 1 252 ? 17.746 2.940 -10.847 1.00 96.56 252 LYS A C 1
ATOM 1967 O O . LYS A 1 252 ? 16.936 2.025 -10.778 1.00 96.56 252 LYS A O 1
ATOM 1972 N N . GLN A 1 253 ? 18.784 3.048 -10.023 1.00 97.19 253 GLN A N 1
ATOM 1973 C CA . GLN A 1 253 ? 19.134 2.036 -9.023 1.00 97.19 253 GLN A CA 1
ATOM 1974 C C . GLN A 1 253 ? 17.987 1.765 -8.035 1.00 97.19 253 GLN A C 1
ATOM 1976 O O . GLN A 1 253 ? 17.669 0.614 -7.739 1.00 97.19 253 GLN A O 1
ATOM 1981 N N . ASN A 1 254 ? 17.316 2.818 -7.556 1.00 97.44 254 ASN A N 1
ATOM 1982 C CA . ASN A 1 254 ? 16.199 2.671 -6.621 1.00 97.44 254 ASN A CA 1
ATOM 1983 C C . ASN A 1 254 ? 14.969 2.078 -7.310 1.00 97.44 254 ASN A C 1
ATOM 1985 O O . ASN A 1 254 ? 14.336 1.180 -6.759 1.00 97.44 254 ASN A O 1
ATOM 1989 N N . VAL A 1 255 ? 14.655 2.540 -8.523 1.00 98.19 255 VAL A N 1
ATOM 1990 C CA . VAL A 1 255 ? 13.528 2.013 -9.301 1.00 98.19 255 VAL A CA 1
ATOM 1991 C C . VAL A 1 255 ? 13.738 0.536 -9.622 1.00 98.19 255 VAL A C 1
ATOM 1993 O O . VAL A 1 255 ? 12.836 -0.262 -9.393 1.00 98.19 255 VAL A O 1
ATOM 1996 N N . PHE A 1 256 ? 14.933 0.151 -10.070 1.00 98.56 256 PHE A N 1
ATOM 1997 C CA . PHE A 1 256 ? 15.273 -1.236 -10.392 1.00 98.56 256 PHE A CA 1
ATOM 1998 C C . PHE A 1 256 ? 15.153 -2.150 -9.181 1.00 98.56 256 PHE A C 1
ATOM 2000 O O . PHE A 1 256 ? 14.585 -3.237 -9.282 1.00 98.56 256 PHE A O 1
ATOM 2007 N N . LYS A 1 257 ? 15.622 -1.688 -8.021 1.00 98.50 257 LYS A N 1
ATOM 2008 C CA . LYS A 1 257 ? 15.455 -2.407 -6.762 1.00 98.50 257 LYS A CA 1
ATOM 2009 C C . LYS A 1 257 ? 13.989 -2.612 -6.406 1.00 98.50 257 LYS A C 1
ATOM 2011 O O . LYS A 1 257 ? 13.579 -3.734 -6.127 1.00 98.50 257 LYS A O 1
ATOM 2016 N N . GLU A 1 258 ? 13.204 -1.544 -6.379 1.00 98.00 258 GLU A N 1
ATOM 2017 C CA . GLU A 1 258 ? 11.812 -1.600 -5.929 1.00 98.00 258 GLU A CA 1
ATOM 2018 C C . GLU A 1 258 ? 10.922 -2.381 -6.896 1.00 98.00 258 GLU A C 1
ATOM 2020 O O . GLU A 1 258 ? 10.213 -3.295 -6.472 1.00 98.00 258 GLU A O 1
ATOM 2025 N N . ALA A 1 259 ? 10.990 -2.057 -8.187 1.00 98.31 259 ALA A N 1
ATOM 2026 C CA . ALA A 1 259 ? 10.216 -2.731 -9.221 1.00 98.31 259 ALA A CA 1
ATOM 2027 C C . ALA A 1 259 ? 10.657 -4.188 -9.377 1.00 98.31 259 ALA A C 1
ATOM 2029 O O . ALA A 1 259 ? 9.814 -5.079 -9.441 1.00 98.31 259 ALA A O 1
ATOM 2030 N N . GLY A 1 260 ? 11.968 -4.458 -9.344 1.00 98.44 260 GLY A N 1
ATOM 2031 C CA . GLY A 1 260 ? 12.508 -5.815 -9.362 1.00 98.44 260 GLY A CA 1
ATOM 2032 C C . GLY A 1 260 ? 11.977 -6.652 -8.200 1.00 98.44 260 GLY A C 1
ATOM 2033 O O . GLY A 1 260 ? 11.405 -7.714 -8.433 1.00 98.44 260 GLY A O 1
ATOM 2034 N N . ILE A 1 261 ? 12.065 -6.154 -6.960 1.00 98.44 261 ILE A N 1
ATOM 2035 C CA . ILE A 1 261 ? 11.508 -6.850 -5.787 1.00 98.44 261 ILE A CA 1
ATOM 2036 C C . ILE A 1 261 ? 10.005 -7.098 -5.960 1.00 98.44 261 ILE A C 1
ATOM 2038 O O . ILE A 1 261 ? 9.565 -8.230 -5.760 1.00 98.44 261 ILE A O 1
ATOM 2042 N N . LYS A 1 262 ? 9.217 -6.090 -6.361 1.00 97.44 262 LYS A N 1
ATOM 2043 C CA . LYS A 1 262 ? 7.763 -6.237 -6.539 1.00 97.44 262 LYS A CA 1
ATOM 2044 C C . LYS A 1 262 ? 7.424 -7.286 -7.601 1.00 97.44 262 LYS A C 1
ATOM 2046 O O . LYS A 1 262 ? 6.617 -8.171 -7.340 1.00 97.44 262 LYS A O 1
ATOM 2051 N N . LEU A 1 263 ? 8.066 -7.231 -8.767 1.00 97.75 263 LEU A N 1
ATOM 2052 C CA . LEU A 1 263 ? 7.889 -8.201 -9.852 1.00 97.75 263 LEU A CA 1
ATOM 2053 C C . LEU A 1 263 ? 8.277 -9.620 -9.416 1.00 97.75 263 LEU A C 1
ATOM 2055 O O . LEU A 1 263 ? 7.566 -10.580 -9.712 1.00 97.75 263 LEU A O 1
ATOM 2059 N N . GLY A 1 264 ? 9.366 -9.747 -8.656 1.00 97.31 264 GLY A N 1
ATOM 2060 C CA . GLY A 1 264 ? 9.760 -10.993 -8.007 1.00 97.31 264 GLY A CA 1
ATOM 2061 C C . GLY A 1 264 ? 8.675 -11.528 -7.076 1.00 97.31 264 GLY A C 1
ATOM 2062 O O . GLY A 1 264 ? 8.283 -12.686 -7.189 1.00 97.31 264 GLY A O 1
ATOM 2063 N N . GLN A 1 265 ? 8.128 -10.681 -6.206 1.00 96.06 265 GLN A N 1
ATOM 2064 C CA . GLN A 1 265 ? 7.054 -11.063 -5.287 1.00 96.06 265 GLN A CA 1
ATOM 2065 C C . GLN A 1 265 ? 5.780 -11.487 -6.028 1.00 96.06 265 GLN A C 1
ATOM 2067 O O . GLN A 1 265 ? 5.189 -12.498 -5.669 1.00 96.06 265 GLN A O 1
ATOM 2072 N N . LEU A 1 266 ? 5.392 -10.777 -7.092 1.00 95.38 266 LEU A N 1
ATOM 2073 C CA . LEU A 1 266 ? 4.214 -11.123 -7.897 1.00 95.38 266 LEU A CA 1
ATOM 2074 C C . LEU A 1 266 ? 4.389 -12.439 -8.668 1.00 95.38 266 LEU A C 1
ATOM 2076 O O . LEU A 1 266 ? 3.430 -13.186 -8.834 1.00 95.38 266 LEU A O 1
ATOM 2080 N N . SER A 1 267 ? 5.610 -12.781 -9.090 1.00 95.06 267 SER A N 1
ATOM 2081 C CA . SER A 1 267 ? 5.877 -14.090 -9.710 1.00 95.06 267 SER A CA 1
ATOM 2082 C C . SER A 1 267 ? 5.727 -15.280 -8.751 1.00 95.06 267 SER A C 1
ATOM 2084 O O . SER A 1 267 ? 5.630 -16.420 -9.199 1.00 95.06 267 SER A O 1
ATOM 2086 N N . ALA A 1 268 ? 5.739 -15.036 -7.435 1.00 93.00 268 ALA A N 1
ATOM 2087 C CA . ALA A 1 268 ? 5.534 -16.065 -6.416 1.00 93.00 268 ALA A CA 1
ATOM 2088 C C . ALA A 1 268 ? 4.042 -16.334 -6.132 1.00 93.00 268 ALA A C 1
ATOM 2090 O O . ALA A 1 268 ? 3.719 -17.208 -5.333 1.00 93.00 268 ALA A O 1
ATOM 2091 N N . GLU A 1 269 ? 3.130 -15.604 -6.782 1.00 90.62 269 GLU A N 1
ATOM 2092 C CA . GLU A 1 269 ? 1.676 -15.820 -6.707 1.00 90.62 269 GLU A CA 1
ATOM 2093 C C . GLU A 1 269 ? 1.184 -16.912 -7.680 1.00 90.62 269 GLU A C 1
ATOM 2095 O O . GLU A 1 269 ? -0.016 -17.103 -7.828 1.00 90.62 269 GLU A O 1
ATOM 2100 N N . GLU A 1 270 ? 2.093 -17.586 -8.399 1.00 83.81 270 GLU A N 1
ATOM 2101 C CA . GLU A 1 270 ? 1.817 -18.661 -9.376 1.00 83.81 270 GLU A CA 1
ATOM 2102 C C . GLU A 1 270 ? 0.866 -18.289 -10.537 1.00 83.81 270 GLU A C 1
ATOM 2104 O O . GLU A 1 270 ? 0.530 -19.134 -11.365 1.00 83.81 270 GLU A O 1
ATOM 2109 N N . HIS A 1 271 ? 0.498 -17.011 -10.678 1.00 89.19 271 HIS A N 1
ATOM 2110 C CA . HIS A 1 271 ? -0.257 -16.497 -11.825 1.00 89.19 271 HIS A CA 1
ATOM 2111 C C . HIS A 1 271 ? 0.596 -16.432 -13.105 1.00 89.19 271 HIS A C 1
ATOM 2113 O O . HIS A 1 271 ? 0.171 -16.857 -14.180 1.00 89.19 271 HIS A O 1
ATOM 2119 N N . LEU A 1 272 ? 1.823 -15.920 -12.977 1.00 90.50 272 LEU A N 1
ATOM 2120 C CA . LEU A 1 272 ? 2.841 -15.904 -14.023 1.00 90.50 272 LEU A CA 1
ATOM 2121 C C . LEU A 1 272 ? 4.138 -16.474 -13.471 1.00 90.50 272 LEU A C 1
ATOM 2123 O O . LEU A 1 272 ? 4.551 -16.146 -12.359 1.00 90.50 272 LEU A O 1
ATOM 2127 N N . THR A 1 273 ? 4.823 -17.279 -14.279 1.00 94.56 273 THR A N 1
ATOM 2128 C CA . THR A 1 273 ? 6.115 -17.833 -13.875 1.00 94.56 273 THR A CA 1
ATOM 2129 C C . THR A 1 273 ? 7.183 -16.745 -13.799 1.00 94.56 273 THR A C 1
ATOM 2131 O O . THR A 1 273 ? 7.154 -15.762 -14.546 1.00 94.56 273 THR A O 1
ATOM 2134 N N . PHE A 1 274 ? 8.183 -16.961 -12.944 1.00 96.00 274 PHE A N 1
ATOM 2135 C CA . PHE A 1 274 ? 9.362 -16.097 -12.840 1.00 96.00 274 PHE A CA 1
ATOM 2136 C C . PHE A 1 274 ? 9.985 -15.804 -14.217 1.00 96.00 274 PHE A C 1
ATOM 2138 O O . PHE A 1 274 ? 10.209 -14.648 -14.574 1.00 96.00 274 PHE A O 1
ATOM 2145 N N . ASP A 1 275 ? 10.155 -16.836 -15.051 1.00 97.44 275 ASP A N 1
ATOM 2146 C CA . ASP A 1 275 ? 10.710 -16.711 -16.405 1.00 97.44 275 ASP A CA 1
ATOM 2147 C C . ASP A 1 275 ? 9.801 -15.963 -17.386 1.00 97.44 275 ASP A C 1
ATOM 2149 O O . ASP A 1 275 ? 10.286 -15.362 -18.349 1.00 97.44 275 ASP A O 1
ATOM 2153 N N . ALA A 1 276 ? 8.480 -16.006 -17.195 1.00 97.62 276 ALA A N 1
ATOM 2154 C CA . ALA A 1 276 ? 7.559 -15.201 -17.992 1.00 97.62 276 ALA A CA 1
ATOM 2155 C C . ALA A 1 276 ? 7.744 -13.711 -17.685 1.00 97.62 276 ALA A C 1
ATOM 2157 O O . ALA A 1 276 ? 7.851 -12.911 -18.614 1.00 97.62 276 ALA A O 1
ATOM 2158 N N . ILE A 1 277 ? 7.867 -13.344 -16.406 1.00 97.69 277 ILE A N 1
ATOM 2159 C CA . ILE A 1 277 ? 8.105 -11.951 -16.011 1.00 97.69 277 ILE A CA 1
ATOM 2160 C C . ILE A 1 277 ? 9.508 -11.490 -16.433 1.00 97.69 277 ILE A C 1
ATOM 2162 O O . ILE A 1 277 ? 9.642 -10.396 -16.979 1.00 97.69 277 ILE A O 1
ATOM 2166 N N . ARG A 1 278 ? 10.547 -12.330 -16.293 1.00 98.00 278 ARG A N 1
ATOM 2167 C CA . ARG A 1 278 ? 11.911 -11.995 -16.753 1.00 98.00 278 ARG A CA 1
ATOM 2168 C C . ARG A 1 278 ? 11.971 -11.655 -18.238 1.00 98.00 278 ARG A C 1
ATOM 2170 O O . ARG A 1 278 ? 12.676 -10.724 -18.614 1.00 98.00 278 ARG A O 1
ATOM 2177 N N . ARG A 1 279 ? 11.237 -12.394 -19.078 1.00 98.19 279 ARG A N 1
ATOM 2178 C CA . ARG A 1 279 ? 11.143 -12.099 -20.516 1.00 98.19 279 ARG A CA 1
ATOM 2179 C C . ARG A 1 279 ? 10.558 -10.709 -20.759 1.00 98.19 279 ARG A C 1
ATOM 2181 O O . ARG A 1 279 ? 11.175 -9.927 -21.464 1.00 98.19 279 ARG A O 1
ATOM 2188 N N . ARG A 1 280 ? 9.462 -10.363 -20.077 1.00 98.38 280 ARG A N 1
ATOM 2189 C CA . ARG A 1 280 ? 8.849 -9.028 -20.183 1.00 98.38 280 ARG A CA 1
ATOM 2190 C C . ARG A 1 280 ? 9.784 -7.908 -19.706 1.00 98.38 280 ARG A C 1
ATOM 2192 O O . ARG A 1 280 ? 9.835 -6.854 -20.326 1.00 98.38 280 ARG A O 1
ATOM 2199 N N . VAL A 1 281 ? 10.558 -8.135 -18.641 1.00 98.56 281 VAL A N 1
ATOM 2200 C CA . VAL A 1 281 ? 11.607 -7.195 -18.199 1.00 98.56 281 VAL A CA 1
ATOM 2201 C C . VAL A 1 281 ? 12.689 -7.039 -19.270 1.00 98.56 281 VAL A C 1
ATOM 2203 O O . VAL A 1 281 ? 13.135 -5.927 -19.541 1.00 98.56 281 VAL A O 1
ATOM 2206 N N . ALA A 1 282 ? 13.098 -8.138 -19.910 1.00 98.19 282 ALA A N 1
ATOM 2207 C CA . ALA A 1 282 ? 14.113 -8.099 -20.954 1.00 98.19 282 ALA A CA 1
ATOM 2208 C C . ALA A 1 282 ? 13.670 -7.352 -22.220 1.00 98.19 282 ALA A C 1
ATOM 2210 O O . ALA A 1 282 ? 14.534 -6.829 -22.925 1.00 98.19 282 ALA A O 1
ATOM 2211 N N . ASP A 1 283 ? 12.362 -7.293 -22.477 1.00 98.19 283 ASP A N 1
ATOM 2212 C CA . ASP A 1 283 ? 11.774 -6.549 -23.593 1.00 98.19 283 ASP A CA 1
ATOM 2213 C C . ASP A 1 283 ? 11.806 -5.027 -23.363 1.00 98.19 283 ASP A C 1
ATOM 2215 O O . ASP A 1 283 ? 11.906 -4.268 -24.325 1.00 98.19 283 ASP A O 1
ATOM 2219 N N . VAL A 1 284 ? 11.745 -4.571 -22.103 1.00 98.19 284 VAL A N 1
ATOM 2220 C CA . VAL A 1 284 ? 11.739 -3.134 -21.754 1.00 98.19 284 VAL A CA 1
ATOM 2221 C C . VAL A 1 284 ? 13.111 -2.588 -21.347 1.00 98.19 284 VAL A C 1
ATOM 2223 O O . VAL A 1 284 ? 13.316 -1.378 -21.372 1.00 98.19 284 VAL A O 1
ATOM 2226 N N . LEU A 1 285 ? 14.067 -3.457 -21.003 1.00 98.00 285 LEU A N 1
ATOM 2227 C CA . LEU A 1 285 ? 15.439 -3.078 -20.652 1.00 98.00 285 LEU A CA 1
ATOM 2228 C C . LEU A 1 285 ? 16.440 -3.615 -21.688 1.00 98.00 285 LEU A C 1
ATOM 2230 O O . LEU A 1 285 ? 16.772 -4.803 -21.665 1.00 98.00 285 LEU A O 1
ATOM 2234 N N . PRO A 1 286 ? 16.963 -2.768 -22.594 1.00 93.81 286 PRO A N 1
ATOM 2235 C CA . PRO A 1 286 ? 17.867 -3.223 -23.649 1.00 93.81 286 PRO A CA 1
ATOM 2236 C C . PRO A 1 286 ? 19.275 -3.575 -23.139 1.00 93.81 286 PRO A C 1
ATOM 2238 O O . PRO A 1 286 ? 19.930 -4.444 -23.719 1.00 93.81 286 PRO A O 1
ATOM 2241 N N . ASP A 1 287 ? 19.747 -2.929 -22.067 1.00 97.31 287 ASP A N 1
ATOM 2242 C CA . ASP A 1 287 ? 21.087 -3.151 -21.515 1.00 97.31 287 ASP A CA 1
ATOM 2243 C C . ASP A 1 287 ? 21.148 -4.474 -20.713 1.00 97.31 287 ASP A C 1
ATOM 2245 O O . ASP A 1 287 ? 20.387 -4.667 -19.759 1.00 97.31 287 ASP A O 1
ATOM 2249 N N . PRO A 1 288 ? 22.046 -5.418 -21.062 1.00 97.50 288 PRO A N 1
ATOM 2250 C CA . PRO A 1 288 ? 22.240 -6.649 -20.301 1.00 97.50 288 PRO A CA 1
ATOM 2251 C C . PRO A 1 288 ? 22.588 -6.454 -18.817 1.00 97.50 288 PRO A C 1
ATOM 2253 O O . PRO A 1 288 ? 22.143 -7.261 -18.006 1.00 97.50 288 PRO A O 1
ATOM 2256 N N . GLN A 1 289 ? 23.362 -5.426 -18.459 1.00 97.38 289 GLN A N 1
ATOM 2257 C CA . GLN A 1 289 ? 23.764 -5.169 -17.071 1.00 97.38 289 GLN A CA 1
ATOM 2258 C C . GLN A 1 289 ? 22.575 -4.700 -16.232 1.00 97.38 289 GLN A C 1
ATOM 2260 O O . GLN A 1 289 ? 22.384 -5.166 -15.109 1.00 97.38 289 GLN A O 1
ATOM 2265 N N . ASP A 1 290 ? 21.735 -3.842 -16.811 1.00 98.25 290 ASP A N 1
ATOM 2266 C CA . ASP A 1 290 ? 20.499 -3.380 -16.181 1.00 98.25 290 ASP A CA 1
ATOM 2267 C C . ASP A 1 290 ? 19.533 -4.535 -15.924 1.00 98.25 290 ASP A C 1
ATOM 2269 O O . ASP A 1 290 ? 18.954 -4.643 -14.842 1.00 98.25 290 ASP A O 1
ATOM 2273 N N . ARG A 1 291 ? 19.388 -5.432 -16.907 1.00 98.31 291 ARG A N 1
ATOM 2274 C CA . ARG A 1 291 ? 18.558 -6.632 -16.763 1.00 98.31 291 ARG A CA 1
ATOM 2275 C C . ARG A 1 291 ? 19.035 -7.519 -15.627 1.00 98.31 291 ARG A C 1
ATOM 2277 O O . ARG A 1 291 ? 18.208 -7.943 -14.828 1.00 98.31 291 ARG A O 1
ATOM 2284 N N . GLU A 1 292 ? 20.335 -7.788 -15.550 1.00 98.12 292 GLU A N 1
ATOM 2285 C CA . GLU A 1 292 ? 20.880 -8.656 -14.505 1.00 98.12 292 GLU A CA 1
ATOM 2286 C C . GLU A 1 292 ? 20.649 -8.064 -13.112 1.00 98.12 292 GLU A C 1
ATOM 2288 O O . GLU A 1 292 ? 20.157 -8.756 -12.224 1.00 98.12 292 GLU A O 1
ATOM 2293 N N . LEU A 1 293 ? 20.860 -6.754 -12.956 1.00 98.00 293 LEU A N 1
ATOM 2294 C CA . LEU A 1 293 ? 20.569 -6.054 -11.707 1.00 98.00 293 LEU A CA 1
ATOM 2295 C C . LEU A 1 293 ? 19.089 -6.178 -11.298 1.00 98.00 293 LEU A C 1
ATOM 2297 O O . LEU A 1 293 ? 18.775 -6.444 -10.136 1.00 98.00 293 LEU A O 1
ATOM 2301 N N . VAL A 1 294 ? 18.155 -6.017 -12.241 1.00 98.75 294 VAL A N 1
ATOM 2302 C CA . VAL A 1 294 ? 16.724 -6.218 -11.958 1.00 98.75 294 VAL A CA 1
ATOM 2303 C C . VAL A 1 294 ? 16.422 -7.683 -11.640 1.00 98.75 294 VAL A C 1
ATOM 2305 O O . VAL A 1 294 ? 15.633 -7.951 -10.735 1.00 98.75 294 VAL A O 1
ATOM 2308 N N . PHE A 1 295 ? 17.051 -8.641 -12.323 1.00 98.69 295 PHE A N 1
ATOM 2309 C CA . PHE A 1 295 ? 16.862 -10.071 -12.069 1.00 98.69 295 PHE A CA 1
ATOM 2310 C C . PHE A 1 295 ? 17.365 -10.511 -10.692 1.00 98.69 295 PHE A C 1
ATOM 2312 O O . PHE A 1 295 ? 16.716 -11.350 -10.057 1.00 98.69 295 PHE A O 1
ATOM 2319 N N . ASP A 1 296 ? 18.443 -9.917 -10.187 1.00 98.44 296 ASP A N 1
ATOM 2320 C CA . ASP A 1 296 ? 18.905 -10.127 -8.813 1.00 98.44 296 ASP A CA 1
ATOM 2321 C C . ASP A 1 296 ? 17.844 -9.668 -7.803 1.00 98.44 296 ASP A C 1
ATOM 2323 O O . ASP A 1 296 ? 17.472 -10.400 -6.879 1.00 98.44 296 ASP A O 1
ATOM 2327 N N . HIS A 1 297 ? 17.271 -8.481 -8.016 1.00 98.62 297 HIS A N 1
ATOM 2328 C CA . HIS A 1 297 ? 16.195 -7.956 -7.175 1.00 98.62 297 HIS A CA 1
ATOM 2329 C C . HIS A 1 297 ? 14.889 -8.750 -7.299 1.00 98.62 297 HIS A C 1
ATOM 2331 O O . HIS A 1 297 ? 14.220 -8.984 -6.290 1.00 98.62 297 HIS A O 1
ATOM 2337 N N . MET A 1 298 ? 14.551 -9.234 -8.496 1.00 98.38 298 MET A N 1
ATOM 2338 C CA . MET A 1 298 ? 13.437 -10.161 -8.694 1.00 98.38 298 MET A CA 1
ATOM 2339 C C . MET A 1 298 ? 13.658 -11.466 -7.938 1.00 98.38 298 MET A C 1
ATOM 2341 O O . MET A 1 298 ? 12.734 -11.952 -7.292 1.00 98.38 298 MET A O 1
ATOM 2345 N N . SER A 1 299 ? 14.869 -12.021 -7.967 1.00 98.19 299 SER A N 1
ATOM 2346 C CA . SER A 1 299 ? 15.189 -13.255 -7.243 1.00 98.19 299 SER A CA 1
ATOM 2347 C C . SER A 1 299 ? 15.008 -13.069 -5.736 1.00 98.19 299 SER A C 1
ATOM 2349 O O . SER A 1 299 ? 14.394 -13.913 -5.081 1.00 98.19 299 SER A O 1
ATOM 2351 N N . LEU A 1 300 ? 15.448 -11.924 -5.198 1.00 97.75 300 LEU A N 1
ATOM 2352 C CA . LEU A 1 300 ? 15.198 -11.549 -3.806 1.00 97.75 300 LEU A CA 1
ATOM 2353 C C . LEU A 1 300 ? 13.694 -11.472 -3.500 1.00 97.75 300 LEU A C 1
ATOM 2355 O O . LEU A 1 300 ? 13.249 -12.032 -2.499 1.00 97.75 300 LEU A O 1
ATOM 2359 N N . GLY A 1 301 ? 12.913 -10.806 -4.354 1.00 96.81 301 GLY A N 1
ATOM 2360 C CA . GLY A 1 301 ? 11.462 -10.696 -4.194 1.00 96.81 301 GLY A CA 1
ATOM 2361 C C . GLY A 1 301 ? 10.742 -12.045 -4.258 1.00 96.81 301 GLY A C 1
ATOM 2362 O O . GLY A 1 301 ? 9.879 -12.319 -3.433 1.00 96.81 301 GLY A O 1
ATOM 2363 N N . HIS A 1 302 ? 11.133 -12.922 -5.181 1.00 96.12 302 HIS A N 1
ATOM 2364 C CA . HIS A 1 302 ? 10.531 -14.248 -5.349 1.00 96.12 302 HIS A CA 1
ATOM 2365 C C . HIS A 1 302 ? 10.770 -15.154 -4.134 1.00 96.12 302 HIS A C 1
ATOM 2367 O O . HIS A 1 302 ? 9.873 -15.868 -3.696 1.00 96.12 302 HIS A O 1
ATOM 2373 N N . GLN A 1 303 ? 11.965 -15.083 -3.541 1.00 95.75 303 GLN A N 1
ATOM 2374 C CA . GLN A 1 303 ? 12.304 -15.815 -2.315 1.00 95.75 303 GLN A CA 1
ATOM 2375 C C . GLN A 1 303 ? 11.633 -15.235 -1.060 1.00 95.75 303 GLN A C 1
ATOM 2377 O O . GLN A 1 303 ? 11.585 -15.897 -0.026 1.00 95.75 303 GLN A O 1
ATOM 2382 N N . ASN A 1 304 ? 11.128 -14.001 -1.140 1.00 93.44 304 ASN A N 1
ATOM 2383 C CA . ASN A 1 304 ? 10.500 -13.276 -0.040 1.00 93.44 304 ASN A CA 1
ATOM 2384 C C . ASN A 1 304 ? 9.129 -12.760 -0.492 1.00 93.44 304 ASN A C 1
ATOM 2386 O O . ASN A 1 304 ? 8.958 -11.540 -0.647 1.00 93.44 304 ASN A O 1
ATOM 2390 N N . PRO A 1 305 ? 8.171 -13.673 -0.742 1.00 85.62 305 PRO A N 1
ATOM 2391 C CA . PRO A 1 305 ? 6.876 -13.307 -1.287 1.00 85.62 305 PRO A CA 1
ATOM 2392 C C . PRO A 1 305 ? 6.213 -12.241 -0.409 1.00 85.62 305 PRO A C 1
ATOM 2394 O O . PRO A 1 305 ? 6.354 -12.233 0.817 1.00 85.62 305 PRO A O 1
ATOM 2397 N N . GLY A 1 306 ? 5.564 -11.283 -1.066 1.00 87.88 306 GLY A N 1
ATOM 2398 C CA . GLY A 1 306 ? 5.018 -10.097 -0.414 1.00 87.88 306 GLY A CA 1
ATOM 2399 C C . GLY A 1 306 ? 3.751 -10.374 0.390 1.00 87.88 306 GLY A C 1
ATOM 2400 O O . GLY A 1 306 ? 3.359 -11.520 0.589 1.00 87.88 306 GLY A O 1
ATOM 2401 N N . TRP A 1 307 ? 3.095 -9.291 0.814 1.00 91.75 307 TRP A N 1
ATOM 2402 C CA . TRP A 1 307 ? 1.768 -9.334 1.439 1.00 91.75 307 TRP A CA 1
ATOM 2403 C C . TRP A 1 307 ? 1.714 -10.108 2.769 1.00 91.75 307 TRP A C 1
ATOM 2405 O O . TRP A 1 307 ? 0.847 -10.937 3.030 1.00 91.75 307 TRP A O 1
ATOM 2415 N N . ALA A 1 308 ? 2.679 -9.806 3.639 1.00 94.94 308 ALA A N 1
ATOM 2416 C CA . ALA A 1 308 ? 2.707 -10.292 5.010 1.00 94.94 308 ALA A CA 1
ATOM 2417 C C . ALA A 1 308 ? 1.500 -9.759 5.792 1.00 94.94 308 ALA A C 1
ATOM 2419 O O . ALA A 1 308 ? 1.259 -8.549 5.828 1.00 94.94 308 ALA A O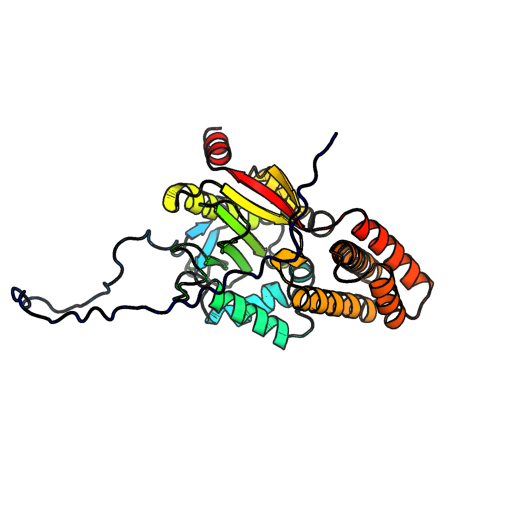 1
ATOM 2420 N N . THR A 1 309 ? 0.790 -10.666 6.452 1.00 96.12 309 THR A N 1
ATOM 2421 C CA . THR A 1 309 ? -0.438 -10.399 7.196 1.00 96.12 309 THR A CA 1
ATOM 2422 C C . THR A 1 309 ? -0.123 -10.276 8.675 1.00 96.12 309 THR A C 1
ATOM 2424 O O . THR A 1 309 ? 0.510 -11.145 9.289 1.00 96.12 309 THR A O 1
ATOM 2427 N N . TYR A 1 310 ? -0.618 -9.199 9.266 1.00 97.56 310 TYR A N 1
ATOM 2428 C CA . TYR A 1 310 ? -0.521 -8.945 10.689 1.00 97.56 310 TYR A CA 1
ATOM 2429 C C . TYR A 1 310 ? -1.911 -8.816 11.292 1.00 97.56 310 TYR A C 1
ATOM 2431 O O . TYR A 1 310 ? -2.840 -8.352 10.637 1.00 97.56 310 TYR A O 1
ATOM 2439 N N . ARG A 1 311 ? -2.041 -9.196 12.560 1.00 98.06 311 ARG A N 1
ATOM 2440 C CA . ARG A 1 311 ? -3.295 -9.179 13.309 1.00 98.06 311 ARG A CA 1
ATOM 2441 C C . ARG A 1 311 ? -3.113 -8.460 14.634 1.00 98.06 311 ARG A C 1
ATOM 2443 O O . ARG A 1 311 ? -2.144 -8.708 15.346 1.00 98.06 311 ARG A O 1
ATOM 2450 N N . LEU A 1 312 ? -4.091 -7.643 14.993 1.00 98.12 312 LEU A N 1
ATOM 2451 C CA . LEU A 1 312 ? -4.266 -7.102 16.332 1.00 98.12 312 LEU A CA 1
ATOM 2452 C C . LEU A 1 312 ? -5.616 -7.571 16.873 1.00 98.12 312 LEU A C 1
ATOM 2454 O O . LEU A 1 312 ? -6.644 -7.362 16.234 1.00 98.12 312 LEU A O 1
ATOM 2458 N N . THR A 1 313 ? -5.623 -8.215 18.038 1.00 98.00 313 THR A N 1
ATOM 2459 C CA . THR A 1 313 ? -6.861 -8.642 18.705 1.00 98.00 313 THR A CA 1
ATOM 2460 C C . THR A 1 313 ? -7.329 -7.592 19.706 1.00 98.00 313 THR A C 1
ATOM 2462 O O . THR A 1 313 ? -6.521 -6.822 20.240 1.00 98.00 313 THR A O 1
ATOM 2465 N N . ARG A 1 314 ? -8.630 -7.599 20.016 1.00 96.62 314 ARG A N 1
ATOM 2466 C CA . ARG A 1 314 ? -9.209 -6.740 21.059 1.00 96.62 314 ARG A CA 1
ATOM 2467 C C . ARG A 1 314 ? -8.527 -6.933 22.418 1.00 96.62 314 ARG A C 1
ATOM 2469 O O . ARG A 1 314 ? -8.213 -5.959 23.092 1.00 96.62 314 ARG A O 1
ATOM 2476 N N . GLU A 1 315 ? -8.219 -8.175 22.787 1.00 95.75 315 GLU A N 1
ATOM 2477 C CA . GLU A 1 315 ? -7.524 -8.506 24.040 1.00 95.75 315 GLU A CA 1
ATOM 2478 C C . GLU A 1 315 ? -6.135 -7.850 24.135 1.00 95.75 315 GLU A C 1
ATOM 2480 O O . GLU A 1 315 ? -5.787 -7.244 25.155 1.00 95.75 315 GLU A O 1
ATOM 2485 N N . VAL A 1 316 ? -5.343 -7.932 23.060 1.00 95.31 316 VAL A N 1
ATOM 2486 C CA . VAL A 1 316 ? -4.012 -7.309 23.001 1.00 95.31 316 VAL A CA 1
ATOM 2487 C C . VAL A 1 316 ? -4.137 -5.787 23.058 1.00 95.31 316 VAL A C 1
ATOM 2489 O O . VAL A 1 316 ? -3.397 -5.136 23.798 1.00 95.31 316 VAL A O 1
ATOM 2492 N N . TRP A 1 317 ? -5.101 -5.214 22.332 1.00 94.88 317 TRP A N 1
ATOM 2493 C CA . TRP A 1 317 ? -5.389 -3.780 22.362 1.00 94.88 317 TRP A CA 1
ATOM 2494 C C . TRP A 1 317 ? -5.727 -3.278 23.773 1.00 94.88 317 TRP A C 1
ATOM 2496 O O . TRP A 1 317 ? -5.104 -2.333 24.263 1.00 94.88 317 TRP A O 1
ATOM 2506 N N . GLU A 1 318 ? -6.663 -3.935 24.458 1.00 93.31 318 GLU A N 1
ATOM 2507 C CA . GLU A 1 318 ? -7.069 -3.576 25.820 1.00 93.31 318 GLU A CA 1
ATOM 2508 C C . GLU A 1 318 ? -5.911 -3.714 26.815 1.00 93.31 318 GLU A C 1
ATOM 2510 O O . GLU A 1 318 ? -5.722 -2.854 27.678 1.00 93.31 318 GLU A O 1
ATOM 2515 N N . THR A 1 319 ? -5.093 -4.758 26.669 1.00 92.38 319 THR A N 1
ATOM 2516 C CA . THR A 1 319 ? -3.904 -4.973 27.503 1.00 92.38 319 THR A CA 1
ATOM 2517 C C . THR A 1 319 ? -2.874 -3.861 27.319 1.00 92.38 319 THR A C 1
ATOM 2519 O O . THR A 1 319 ? -2.311 -3.373 28.300 1.00 92.38 319 THR A O 1
ATOM 2522 N N . ASN A 1 320 ? -2.637 -3.429 26.079 1.00 88.81 320 ASN A N 1
ATOM 2523 C CA . ASN A 1 320 ? -1.675 -2.371 25.775 1.00 88.81 320 ASN A CA 1
ATOM 2524 C C . ASN A 1 320 ? -2.120 -1.002 26.300 1.00 88.81 320 ASN A C 1
ATOM 2526 O O . ASN A 1 320 ? -1.268 -0.201 26.668 1.00 88.81 320 ASN A O 1
ATOM 2530 N N . ARG A 1 321 ? -3.430 -0.740 26.388 1.00 83.25 321 ARG A N 1
ATOM 2531 C CA . ARG A 1 321 ? -3.968 0.526 26.918 1.00 83.25 321 ARG A CA 1
ATOM 2532 C C . ARG A 1 321 ? -3.986 0.628 28.440 1.00 83.25 321 ARG A C 1
ATOM 2534 O O . ARG A 1 321 ? -4.152 1.728 28.961 1.00 83.25 321 ARG A O 1
ATOM 2541 N N . ARG A 1 322 ? -3.867 -0.496 29.151 1.00 74.06 322 ARG A N 1
ATOM 2542 C CA . ARG A 1 322 ? -3.790 -0.527 30.623 1.00 74.06 322 ARG A CA 1
ATOM 2543 C C . ARG A 1 322 ? -2.371 -0.290 31.159 1.00 74.06 322 ARG A C 1
ATOM 2545 O O . ARG A 1 322 ? -2.220 -0.169 32.372 1.00 74.06 322 ARG A O 1
ATOM 2552 N N . LYS A 1 323 ? -1.359 -0.278 30.289 1.00 58.88 323 LYS A N 1
ATOM 2553 C CA . LYS A 1 323 ? 0.046 0.001 30.619 1.00 58.88 323 LYS A CA 1
ATOM 2554 C C . LYS A 1 323 ? 0.356 1.481 30.437 1.00 58.88 323 LYS A C 1
ATOM 2556 O O . LYS A 1 323 ? 1.174 1.983 31.235 1.00 58.88 323 LYS A O 1
#

Nearest PDB structures (foldseek):
  2vzy-assembly1_D  TM=7.804E-01  e=9.586E-07  Mycobacterium tuberculosis H37Rv
  2vzy-assembly1_C  TM=7.859E-01  e=3.246E-06  Mycobacterium tuberculosis H37Rv
  2vzz-assembly1_D  TM=7.250E-01  e=2.014E-06  Mycobacterium tuberculosis H37Rv
  6c37-assembly1_A  TM=7.344E-01  e=1.043E-05  Mycolicibacterium smegmatis MC2 155
  7kx2-assembly1_B  TM=7.066E-01  e=8.892E-06  Vibrio cholerae O1 biovar El Tor str. N16961

Solvent-accessible surface area (backbone atoms only — not comparable to full-atom values): 18596 Å² total; per-residue (Å²): 144,80,86,79,84,81,81,70,91,81,70,75,79,85,81,79,75,92,81,79,85,76,82,80,79,85,78,94,78,88,85,87,85,87,91,83,84,80,86,80,86,69,89,86,91,82,85,92,70,77,80,64,77,71,67,43,69,38,87,87,77,56,28,24,37,26,64,40,45,70,83,44,17,67,51,42,13,58,40,32,33,67,33,59,85,45,30,73,78,54,85,58,46,43,77,42,74,67,40,13,37,51,53,19,46,46,50,29,53,66,29,20,51,80,48,81,51,85,90,61,47,63,90,68,33,24,30,24,30,31,15,40,53,39,98,85,72,45,78,42,59,68,46,30,38,40,33,35,39,72,48,90,90,51,66,84,61,40,32,40,43,51,75,48,58,18,73,95,56,61,93,66,53,56,69,56,56,52,47,55,52,53,49,47,44,40,41,72,74,68,57,28,54,33,42,32,34,71,37,37,57,93,82,36,52,67,60,51,52,44,42,47,72,77,58,35,40,82,77,53,65,53,59,64,45,82,75,56,35,68,69,42,50,52,37,36,51,54,35,38,48,48,49,56,54,68,46,47,86,97,49,28,70,61,44,32,44,54,36,17,23,51,53,13,17,54,28,58,56,72,80,42,52,58,70,59,52,51,50,58,48,50,73,52,37,87,50,68,67,62,39,50,56,25,48,54,25,17,53,54,12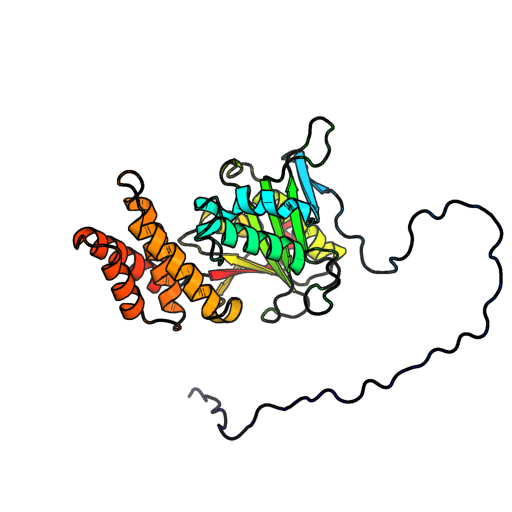,39,78,50,56,48,32,41,25,29,40,32,40,41,69,58,53,57,56,63,73,76,108

Foldseek 3Di:
DDDDDDDDPPDDDDPPPPPDPDDDDDDDDDDDDDDDDDDDPDDDDDDDADDAPAWDQQPQLLKTWHFAAQVCLLVCLVQALVQCLQNLFDLFLSLDSVSSSVVSNCQNAQFGLPHPPPPWDDRRWGKIFTADADPVSGGDGGFWMKTWTDDPVDDPLETEIDIGGGPVCPPVCSVLSVCLVVVCCSCVRSVGFKYKYWGFCQSCVVVVVSCVVLPWDFDFFDQPCVVPNDVSLVSSLVSLLVLQLPPDPVCNLVSLLSSLLSLLLSCLSVSHHPVRSLVSSCVRDVDPVSSVSSPVSSPVNVVVHGTTMIMDGSVSNVVVVVD

Radius of gyration: 23.54 Å; Cα contacts (8 Å, |Δi|>4): 495; chains: 1; bounding box: 78×69×54 Å